Protein AF-A0A2V8T9Y0-F1 (afdb_monomer_lite)

Foldseek 3Di:
DVVVLVPDQLLVNLLVVLVVVLVVLQVVLVVCCVVCVPDPCVVSNVVSVVSVVVSVVQSVQLPPDLVSVLVVLLVQLLVLLVVLVVVDPDDPLQVVLSVVLNVVSVVLSVQLVDVVRPPVCNLCVLVPVSLVVSLVSSVVSVDPPCSVVVSVSNSVSSCVSRSVSVVLSSLQNAQDDPPGSDGSSSVSSVVVVVVVVVVVVVD

pLDDT: mean 85.83, std 11.31, range [40.03, 98.12]

Sequence (203 aa):
MQTSIKNLSPMLQMGLLVLGVLVIASVAVVGLQRARPKKAFSELSARVRAWWIMAAVFFGAIVVSNRISLVFFALMSFWAMKEYVTLLKTRPADHHALVLTFLAIPVQYLWIALNPPWYGMFIIFIPVYMMLALPVRMVLSKETKGFVESASQIQWGLMIFVFGLSHMAYLLTLPTIGDSAVNGRTLVLFLVFVVEMSDVLQY

Structure (mmCIF, N/CA/C/O backbone):
data_AF-A0A2V8T9Y0-F1
#
_entry.id   AF-A0A2V8T9Y0-F1
#
loop_
_atom_site.group_PDB
_atom_site.id
_atom_site.type_symbol
_atom_site.label_atom_id
_atom_site.label_alt_id
_atom_site.label_comp_id
_atom_site.label_asym_id
_atom_site.label_entity_id
_atom_site.label_seq_id
_atom_site.pdbx_PDB_ins_code
_atom_site.Cartn_x
_atom_site.Cartn_y
_atom_site.Cartn_z
_atom_site.occupancy
_atom_site.B_iso_or_equiv
_atom_site.auth_seq_id
_atom_site.auth_comp_id
_atom_site.auth_asym_id
_atom_site.auth_atom_id
_atom_site.pdbx_PDB_model_num
ATOM 1 N N . MET A 1 1 ? 18.509 5.073 -34.278 1.00 47.38 1 MET A N 1
ATOM 2 C CA . MET A 1 1 ? 18.277 4.522 -32.919 1.00 47.38 1 MET A CA 1
ATOM 3 C C . MET A 1 1 ? 17.277 5.355 -32.103 1.00 47.38 1 MET A C 1
ATOM 5 O O . MET A 1 1 ? 16.379 4.765 -31.522 1.00 47.38 1 MET A O 1
ATOM 9 N N . GLN A 1 2 ? 17.335 6.698 -32.121 1.00 40.03 2 GLN A N 1
ATOM 10 C CA . GLN A 1 2 ? 16.347 7.577 -31.450 1.00 40.03 2 GLN A CA 1
ATOM 11 C C . GLN A 1 2 ? 14.910 7.508 -32.015 1.00 40.03 2 GLN A C 1
ATOM 13 O O . GLN A 1 2 ? 13.953 7.764 -31.291 1.00 40.03 2 GLN A O 1
ATOM 18 N N . THR A 1 3 ? 14.741 7.128 -33.283 1.00 44.84 3 THR A N 1
ATOM 19 C CA . THR A 1 3 ? 13.429 6.998 -33.943 1.00 44.84 3 THR A CA 1
ATOM 20 C C . THR A 1 3 ? 12.628 5.774 -33.495 1.00 44.84 3 THR A C 1
ATOM 22 O O . THR A 1 3 ? 11.407 5.812 -33.540 1.00 44.84 3 THR A O 1
ATOM 25 N N . SER A 1 4 ? 13.285 4.714 -33.008 1.00 52.88 4 SER A N 1
ATOM 26 C CA . SER A 1 4 ? 12.597 3.483 -32.586 1.00 52.88 4 SER A CA 1
ATOM 27 C C . SER A 1 4 ? 12.015 3.596 -31.170 1.00 52.88 4 SER A C 1
ATOM 29 O O . SER A 1 4 ? 10.926 3.102 -30.900 1.00 52.88 4 SER A O 1
ATOM 31 N N . ILE A 1 5 ? 12.694 4.323 -30.270 1.00 53.16 5 ILE A N 1
ATOM 32 C CA . ILE A 1 5 ? 12.239 4.510 -28.881 1.00 53.16 5 ILE A CA 1
ATOM 33 C C . ILE A 1 5 ? 11.00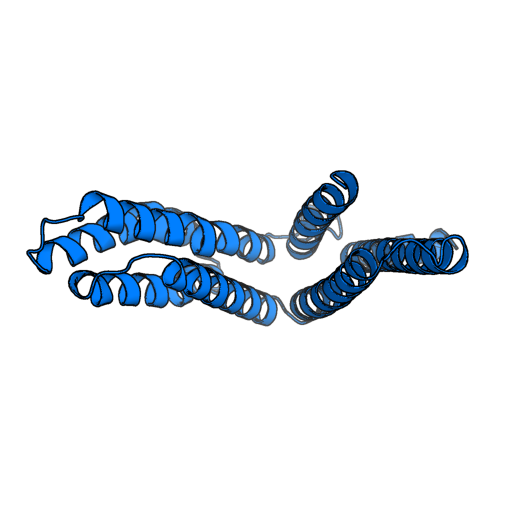7 5.426 -28.817 1.00 53.16 5 ILE A C 1
ATOM 35 O O . ILE A 1 5 ? 10.101 5.167 -28.028 1.00 53.16 5 ILE A O 1
ATOM 39 N N . LYS A 1 6 ? 10.920 6.449 -29.683 1.00 55.44 6 LYS A N 1
ATOM 40 C CA . LYS A 1 6 ? 9.765 7.368 -29.746 1.00 55.44 6 LYS A CA 1
ATOM 41 C C . LYS A 1 6 ? 8.444 6.692 -30.137 1.00 55.44 6 LYS A C 1
ATOM 43 O O . LYS A 1 6 ? 7.398 7.225 -29.792 1.00 55.44 6 LYS A O 1
ATOM 48 N N . ASN A 1 7 ? 8.492 5.530 -30.791 1.00 57.94 7 ASN A N 1
ATOM 49 C CA . ASN A 1 7 ? 7.301 4.778 -31.203 1.00 57.94 7 ASN A CA 1
ATOM 50 C C . ASN A 1 7 ? 6.826 3.760 -30.150 1.00 57.94 7 ASN A C 1
ATOM 52 O O . ASN A 1 7 ? 5.788 3.127 -30.331 1.00 57.94 7 ASN A O 1
ATOM 56 N N . LEU A 1 8 ? 7.577 3.570 -29.061 1.00 62.09 8 LEU A N 1
ATOM 57 C CA . LEU A 1 8 ? 7.168 2.703 -27.958 1.00 62.09 8 LEU A CA 1
ATOM 58 C C . LEU A 1 8 ? 6.144 3.417 -27.074 1.00 62.09 8 LEU A C 1
ATOM 60 O O . LEU A 1 8 ? 6.237 4.625 -26.858 1.00 62.09 8 LEU A O 1
ATOM 64 N N . SER A 1 9 ? 5.200 2.658 -26.510 1.00 73.81 9 SER A N 1
ATOM 65 C CA . SER A 1 9 ? 4.279 3.205 -25.509 1.00 73.81 9 SER A CA 1
ATOM 66 C C . SER A 1 9 ? 5.066 3.859 -24.354 1.00 73.81 9 SER A C 1
ATOM 68 O O . SER A 1 9 ? 6.102 3.318 -23.948 1.00 73.81 9 SER A O 1
ATOM 70 N N . PRO A 1 10 ? 4.603 4.990 -23.783 1.00 76.44 10 PRO A N 1
ATOM 71 C CA . PRO A 1 10 ? 5.305 5.680 -22.690 1.00 76.44 10 PRO A CA 1
ATOM 72 C C . PRO A 1 10 ? 5.618 4.772 -21.493 1.00 76.44 10 PRO A C 1
ATOM 74 O O . PRO A 1 10 ? 6.644 4.906 -20.833 1.00 76.44 10 PRO A O 1
ATOM 77 N N . MET A 1 11 ? 4.761 3.779 -21.266 1.00 73.81 11 MET A N 1
ATOM 78 C CA . MET A 1 11 ? 4.949 2.725 -20.278 1.00 73.81 11 MET A CA 1
ATOM 79 C C . MET A 1 11 ? 6.205 1.872 -20.531 1.00 73.81 11 MET A C 1
ATOM 81 O O . MET A 1 11 ? 6.982 1.619 -19.612 1.00 73.81 11 MET A O 1
ATOM 85 N N . LEU A 1 12 ? 6.431 1.454 -21.780 1.00 77.88 12 LEU A N 1
ATOM 86 C CA . LEU A 1 12 ? 7.626 0.709 -22.188 1.00 77.88 12 LEU A CA 1
ATOM 87 C C . LEU A 1 12 ? 8.887 1.572 -22.105 1.00 77.88 12 LEU A C 1
ATOM 89 O O . LEU A 1 12 ? 9.932 1.078 -21.692 1.00 77.88 12 LEU A O 1
ATOM 93 N N . GLN A 1 13 ? 8.788 2.859 -22.446 1.00 80.31 13 GLN A N 1
ATOM 94 C CA . GLN A 1 13 ? 9.905 3.798 -22.303 1.00 80.31 13 GLN A CA 1
ATOM 95 C C . GLN A 1 13 ? 10.343 3.924 -20.838 1.00 80.31 13 GLN A C 1
ATOM 97 O O . GLN A 1 13 ? 11.536 3.831 -20.552 1.00 80.31 13 GLN A O 1
ATOM 102 N N . MET A 1 14 ? 9.392 4.054 -19.905 1.00 76.44 14 MET A N 1
ATOM 103 C CA . MET A 1 14 ? 9.689 4.057 -18.468 1.00 76.44 14 MET A CA 1
ATOM 104 C C . MET A 1 14 ? 10.278 2.730 -17.990 1.00 76.44 14 MET A C 1
ATOM 106 O O . MET A 1 14 ? 11.251 2.739 -17.242 1.00 76.44 14 MET A O 1
ATOM 110 N N . GLY A 1 15 ? 9.753 1.596 -18.463 1.00 78.81 15 GLY A N 1
ATOM 111 C CA . GLY A 1 15 ? 10.326 0.282 -18.164 1.00 78.81 15 GLY A CA 1
ATOM 112 C C . GLY A 1 15 ? 11.783 0.156 -18.590 1.00 78.81 15 GLY A C 1
ATOM 113 O O . GLY A 1 15 ? 12.631 -0.246 -17.797 1.00 78.81 15 GLY A O 1
ATOM 114 N N . LEU A 1 16 ? 12.099 0.569 -19.817 1.00 82.00 16 LEU A N 1
ATOM 115 C CA . LEU A 1 16 ? 13.470 0.564 -20.327 1.00 82.00 16 LEU A CA 1
ATOM 116 C C . LEU A 1 16 ? 14.385 1.519 -19.556 1.00 82.00 16 LEU A C 1
ATOM 118 O O . LEU A 1 16 ? 15.549 1.189 -19.339 1.00 82.00 16 LEU A O 1
ATOM 122 N N . LEU A 1 17 ? 13.871 2.672 -19.120 1.00 81.69 17 LEU A N 1
ATOM 123 C CA . LEU A 1 17 ? 14.629 3.622 -18.308 1.00 81.69 17 LEU A CA 1
ATOM 124 C C . LEU A 1 17 ? 14.994 3.004 -16.953 1.00 81.69 17 LEU A C 1
ATOM 126 O O . LEU A 1 17 ? 16.173 2.990 -16.601 1.00 81.69 17 LEU A O 1
ATOM 130 N N . VAL A 1 18 ? 14.022 2.424 -16.238 1.00 79.00 18 VAL A N 1
ATOM 131 C CA . VAL A 1 18 ? 14.274 1.749 -14.952 1.00 79.00 18 VAL A CA 1
ATOM 132 C C . VAL A 1 18 ? 15.281 0.612 -15.121 1.00 79.00 18 VAL A C 1
ATOM 134 O O . VAL A 1 18 ? 16.248 0.532 -14.366 1.00 79.00 18 VAL A O 1
ATOM 137 N N . LEU A 1 19 ? 15.113 -0.227 -16.147 1.00 80.31 19 LEU A N 1
ATOM 138 C CA . LEU A 1 19 ? 16.064 -1.300 -16.450 1.00 80.31 19 LEU A CA 1
ATOM 139 C C . LEU A 1 19 ? 17.468 -0.755 -16.743 1.00 80.31 19 LEU A C 1
ATOM 141 O O . LEU A 1 19 ? 18.449 -1.300 -16.244 1.00 80.31 19 LEU A O 1
ATOM 145 N N . GLY A 1 20 ? 17.575 0.332 -17.509 1.00 80.38 20 GLY A N 1
ATOM 146 C CA . GLY A 1 20 ? 18.846 0.991 -17.803 1.00 80.38 20 GLY A CA 1
ATOM 147 C C . GLY A 1 20 ? 19.556 1.477 -16.539 1.00 80.38 20 GLY A C 1
ATOM 148 O O . GLY A 1 20 ? 20.738 1.190 -16.354 1.00 80.38 20 GLY A O 1
ATOM 149 N N . VAL A 1 21 ? 18.829 2.141 -15.636 1.00 78.81 21 VAL A N 1
ATOM 150 C CA . VAL A 1 21 ? 19.364 2.600 -14.343 1.00 78.81 21 VAL A CA 1
ATOM 151 C C . VAL A 1 21 ? 19.833 1.417 -13.491 1.00 78.81 21 VAL A C 1
ATOM 153 O O . VAL A 1 21 ? 20.946 1.450 -12.967 1.00 78.81 21 VAL A O 1
ATOM 156 N N . LEU A 1 22 ? 19.047 0.337 -13.410 1.00 77.00 22 LEU A N 1
ATOM 157 C CA . LEU A 1 22 ? 19.414 -0.863 -12.649 1.00 77.00 22 LEU A CA 1
ATOM 158 C C . LEU A 1 22 ? 20.654 -1.567 -13.211 1.00 77.00 22 LEU A C 1
ATOM 160 O O . LEU A 1 22 ? 21.499 -2.040 -12.445 1.00 77.00 22 LEU A O 1
ATOM 164 N N . VAL A 1 23 ? 20.801 -1.623 -14.537 1.00 82.00 23 VAL A N 1
ATOM 165 C CA . VAL A 1 23 ? 22.000 -2.172 -15.186 1.00 82.00 23 VAL A CA 1
ATOM 166 C C . VAL A 1 23 ? 23.221 -1.317 -14.859 1.00 82.00 23 VAL A C 1
ATOM 168 O O . VAL A 1 23 ? 24.245 -1.865 -14.451 1.00 82.00 23 VAL A O 1
ATOM 171 N N . ILE A 1 24 ? 23.115 0.011 -14.967 1.00 80.94 24 ILE A N 1
ATOM 172 C CA . ILE A 1 24 ? 24.211 0.933 -14.633 1.00 80.94 24 ILE A CA 1
ATOM 173 C C . ILE A 1 24 ? 24.614 0.776 -13.162 1.00 80.94 24 ILE A C 1
ATOM 175 O O . ILE A 1 24 ? 25.801 0.619 -12.874 1.00 80.94 24 ILE A O 1
ATOM 179 N N . ALA A 1 25 ? 23.644 0.736 -12.245 1.00 75.31 25 ALA A N 1
ATOM 180 C CA . ALA A 1 25 ? 23.893 0.512 -10.824 1.00 75.31 25 ALA A CA 1
ATOM 181 C C . ALA A 1 25 ? 24.600 -0.832 -10.581 1.00 75.31 25 ALA A C 1
ATOM 183 O O . ALA A 1 25 ? 25.605 -0.890 -9.876 1.00 75.31 25 ALA A O 1
ATOM 184 N N . SER A 1 26 ? 24.143 -1.906 -11.229 1.00 77.44 26 SER A N 1
ATOM 185 C CA . SER A 1 26 ? 24.753 -3.238 -11.106 1.00 77.44 26 SER A CA 1
ATOM 186 C C . SER A 1 26 ? 26.204 -3.255 -11.597 1.00 77.44 26 SER A C 1
ATOM 188 O O . SER A 1 26 ? 27.082 -3.798 -10.925 1.00 77.44 26 SER A O 1
ATOM 190 N N . VAL A 1 27 ? 26.481 -2.623 -12.743 1.00 80.62 27 VAL A N 1
ATOM 191 C CA . VAL A 1 27 ? 27.839 -2.503 -13.297 1.00 80.62 27 VAL A CA 1
ATOM 192 C C . VAL A 1 27 ? 28.733 -1.674 -12.376 1.00 80.62 27 VAL A C 1
ATOM 194 O O . VAL A 1 27 ? 29.870 -2.073 -12.121 1.00 80.62 27 VAL A O 1
ATOM 197 N N . ALA A 1 28 ? 28.222 -0.568 -11.832 1.00 78.31 28 ALA A N 1
ATOM 198 C CA . ALA A 1 28 ? 28.952 0.262 -10.881 1.00 78.31 28 ALA A CA 1
ATOM 199 C C . ALA A 1 28 ? 29.333 -0.533 -9.622 1.00 78.31 28 ALA A C 1
ATOM 201 O O . ALA A 1 28 ? 30.499 -0.525 -9.226 1.00 78.31 28 ALA A O 1
ATOM 202 N N . VAL A 1 29 ? 28.395 -1.293 -9.043 1.00 77.06 29 VAL A N 1
ATOM 203 C CA . VAL A 1 29 ? 28.649 -2.137 -7.863 1.00 77.06 29 VAL A CA 1
ATOM 204 C C . VAL A 1 29 ? 29.706 -3.204 -8.146 1.00 77.06 29 VAL A C 1
ATOM 206 O O . VAL A 1 29 ? 30.642 -3.360 -7.360 1.00 77.06 29 VAL A O 1
ATOM 209 N N . VAL A 1 30 ? 29.616 -3.903 -9.282 1.00 78.31 30 VAL A N 1
ATOM 210 C CA . VAL A 1 30 ? 30.618 -4.910 -9.676 1.00 78.31 30 VAL A CA 1
ATOM 211 C C . VAL A 1 30 ? 31.989 -4.265 -9.915 1.00 78.31 30 VAL A C 1
ATOM 213 O O . VAL A 1 30 ? 33.012 -4.820 -9.506 1.00 78.31 30 VAL A O 1
ATOM 216 N N . GLY A 1 31 ? 32.031 -3.080 -10.530 1.00 78.94 31 GLY A N 1
ATOM 217 C CA . GLY A 1 31 ? 33.260 -2.307 -10.729 1.00 78.94 31 GLY A CA 1
ATOM 218 C C . GLY A 1 31 ? 33.918 -1.895 -9.409 1.00 78.94 31 GLY A C 1
ATOM 219 O O . GLY A 1 31 ? 35.116 -2.109 -9.222 1.00 78.94 31 GLY A O 1
ATOM 220 N N . LEU A 1 32 ? 33.130 -1.388 -8.456 1.00 76.38 32 LEU A N 1
ATOM 221 C CA . LEU A 1 32 ? 33.582 -1.025 -7.108 1.00 76.38 32 LEU A CA 1
ATOM 222 C C . LEU A 1 32 ? 34.100 -2.234 -6.316 1.00 76.38 32 LEU A C 1
ATOM 224 O O . LEU A 1 32 ? 35.155 -2.140 -5.684 1.00 76.38 32 LEU A O 1
ATOM 228 N N . GLN A 1 33 ? 33.415 -3.378 -6.398 1.00 73.75 33 GLN A N 1
ATOM 229 C CA . GLN A 1 33 ? 33.845 -4.626 -5.757 1.00 73.75 33 GLN A CA 1
ATOM 230 C C . GLN A 1 33 ? 35.185 -5.130 -6.301 1.00 73.75 33 GLN A C 1
ATOM 232 O O . GLN A 1 33 ? 36.049 -5.530 -5.521 1.00 73.75 33 GLN A O 1
ATOM 237 N N . ARG A 1 34 ? 35.387 -5.068 -7.624 1.00 74.88 34 ARG A N 1
ATOM 238 C CA . ARG A 1 34 ? 36.656 -5.461 -8.259 1.00 74.88 34 ARG A CA 1
ATOM 239 C C . ARG A 1 34 ? 37.793 -4.488 -7.945 1.00 74.88 34 ARG A C 1
ATOM 241 O O . ARG A 1 34 ? 38.923 -4.927 -7.759 1.00 74.88 34 ARG A O 1
ATOM 248 N N . ALA A 1 35 ? 37.507 -3.189 -7.860 1.00 75.38 35 ALA A N 1
ATOM 249 C CA . ALA A 1 35 ? 38.515 -2.163 -7.595 1.00 75.38 35 ALA A CA 1
ATOM 250 C C . ALA A 1 35 ? 38.928 -2.067 -6.114 1.00 75.38 35 ALA A C 1
ATOM 252 O O . ALA A 1 35 ? 40.043 -1.639 -5.814 1.00 75.38 35 ALA A O 1
ATOM 253 N N . ARG A 1 36 ? 38.045 -2.423 -5.166 1.00 70.00 36 ARG A N 1
ATOM 254 C CA . ARG A 1 36 ? 38.302 -2.285 -3.719 1.00 70.00 36 ARG A CA 1
ATOM 255 C C . ARG A 1 36 ? 37.882 -3.525 -2.909 1.00 70.00 36 ARG A C 1
ATOM 257 O O . ARG A 1 36 ? 37.027 -3.415 -2.034 1.00 70.00 36 ARG A O 1
ATOM 264 N N . PRO A 1 37 ? 38.553 -4.677 -3.079 1.00 64.12 37 PRO A N 1
ATOM 265 C CA . PRO A 1 37 ? 38.176 -5.939 -2.428 1.00 64.12 37 PRO A CA 1
ATOM 266 C C . PRO A 1 37 ? 38.261 -5.927 -0.888 1.00 64.12 37 PRO A C 1
ATOM 268 O O . PRO A 1 37 ? 37.694 -6.796 -0.238 1.00 64.12 37 PRO A O 1
ATOM 271 N N . LYS A 1 38 ? 38.949 -4.943 -0.285 1.00 61.28 38 LYS A N 1
ATOM 272 C CA . LYS A 1 38 ? 39.075 -4.794 1.179 1.00 61.28 38 LYS A CA 1
ATOM 273 C C . LYS A 1 38 ? 37.877 -4.111 1.858 1.00 61.28 38 LYS A C 1
ATOM 275 O O . LYS A 1 38 ? 37.803 -4.136 3.082 1.00 61.28 38 LYS A O 1
ATOM 280 N N . LYS A 1 39 ? 36.960 -3.479 1.110 1.00 63.41 39 LYS A N 1
ATOM 281 C CA . LYS A 1 39 ? 35.704 -2.939 1.662 1.00 63.41 39 LYS A CA 1
ATOM 282 C C . LYS A 1 39 ? 34.584 -3.956 1.438 1.00 63.41 39 LYS A C 1
ATOM 284 O O . LYS A 1 39 ? 34.383 -4.414 0.318 1.00 63.41 39 LYS A O 1
ATOM 289 N N . ALA A 1 40 ? 33.849 -4.299 2.494 1.00 62.50 40 ALA A N 1
ATOM 290 C CA . ALA A 1 40 ? 32.695 -5.184 2.391 1.00 62.50 40 ALA A CA 1
ATOM 291 C C . ALA A 1 40 ? 31.528 -4.448 1.707 1.00 62.50 40 ALA A C 1
ATOM 293 O O . ALA A 1 40 ? 30.776 -3.727 2.349 1.00 62.50 40 ALA A O 1
ATOM 294 N N . PHE A 1 41 ? 31.375 -4.622 0.392 1.00 68.50 41 PHE A N 1
ATOM 295 C CA . PHE A 1 41 ? 30.230 -4.111 -0.383 1.00 68.50 41 PHE A CA 1
ATOM 296 C C . PHE A 1 41 ? 29.055 -5.106 -0.433 1.00 68.50 41 PHE A C 1
ATOM 298 O O . PHE A 1 41 ? 28.263 -5.097 -1.381 1.00 68.50 41 PHE A O 1
ATOM 305 N N . SER A 1 42 ? 28.966 -6.015 0.542 1.00 73.06 42 SER A N 1
ATOM 306 C CA . SER A 1 42 ? 27.920 -7.042 0.608 1.00 73.06 42 SER A CA 1
ATOM 307 C C . SER A 1 42 ? 26.528 -6.426 0.750 1.00 73.06 42 SER A C 1
ATOM 309 O O . SER A 1 42 ? 25.596 -6.888 0.097 1.00 73.06 42 SER A O 1
ATOM 311 N N . GLU A 1 43 ? 26.410 -5.346 1.522 1.00 77.19 43 GLU A N 1
ATOM 312 C CA . GLU A 1 43 ? 25.165 -4.595 1.705 1.00 77.19 43 GLU A CA 1
ATOM 313 C C . GLU A 1 43 ? 24.672 -3.974 0.390 1.00 77.19 43 GLU A C 1
ATOM 315 O O . GLU A 1 43 ? 23.538 -4.210 -0.024 1.00 77.19 43 GLU A O 1
ATOM 320 N N . LEU A 1 44 ? 25.552 -3.265 -0.329 1.00 75.06 44 LEU A N 1
ATOM 321 C CA . LEU A 1 44 ? 25.214 -2.611 -1.597 1.00 75.06 44 LEU A CA 1
ATOM 322 C C . LEU A 1 44 ? 24.790 -3.630 -2.671 1.00 75.06 44 LEU A C 1
ATOM 324 O O . LEU A 1 44 ? 23.837 -3.407 -3.414 1.00 75.06 44 LEU A O 1
ATOM 328 N N . SER A 1 45 ? 25.458 -4.786 -2.714 1.00 76.88 45 SER A N 1
ATOM 329 C CA . SER A 1 45 ? 25.103 -5.896 -3.609 1.00 76.88 45 SER A CA 1
ATOM 330 C C . SER A 1 45 ? 23.734 -6.500 -3.282 1.00 76.88 45 SER A C 1
ATOM 332 O O . SER A 1 45 ? 22.916 -6.725 -4.176 1.00 76.88 45 SER A O 1
ATOM 334 N N . ALA A 1 46 ? 23.463 -6.742 -1.994 1.00 80.12 46 ALA A N 1
ATOM 335 C CA . ALA A 1 46 ? 22.177 -7.261 -1.538 1.00 80.12 46 ALA A CA 1
ATOM 336 C C . ALA A 1 46 ? 21.031 -6.295 -1.878 1.00 80.12 46 ALA A C 1
ATOM 338 O O . ALA A 1 46 ? 19.971 -6.731 -2.327 1.00 80.12 46 ALA A O 1
ATOM 339 N N . ARG A 1 47 ? 21.277 -4.987 -1.750 1.00 75.75 47 ARG A N 1
ATOM 340 C CA . ARG A 1 47 ? 20.317 -3.922 -2.055 1.00 75.75 47 ARG A CA 1
ATOM 341 C C . ARG A 1 47 ? 19.968 -3.862 -3.541 1.00 75.75 47 ARG A C 1
ATOM 343 O O . ARG A 1 47 ? 18.793 -3.934 -3.889 1.00 75.75 47 ARG A O 1
ATOM 350 N N . VAL A 1 48 ? 20.973 -3.863 -4.423 1.00 79.81 48 VAL A N 1
ATOM 351 C CA . VAL A 1 48 ? 20.742 -3.913 -5.880 1.00 79.81 48 VAL A CA 1
ATOM 352 C C . VAL A 1 48 ? 19.966 -5.172 -6.274 1.00 79.81 48 VAL A C 1
ATOM 354 O O . VAL A 1 48 ? 19.069 -5.114 -7.113 1.00 79.81 48 VAL A O 1
ATOM 357 N N . ARG A 1 49 ? 20.245 -6.315 -5.637 1.00 81.12 49 ARG A N 1
ATOM 358 C CA . ARG A 1 49 ? 19.491 -7.551 -5.882 1.00 81.12 49 ARG A CA 1
ATOM 359 C C . ARG A 1 49 ? 18.027 -7.441 -5.450 1.00 81.12 49 ARG A C 1
ATOM 361 O O . ARG A 1 49 ? 17.155 -7.900 -6.183 1.00 81.12 49 ARG A O 1
ATOM 368 N N . ALA A 1 50 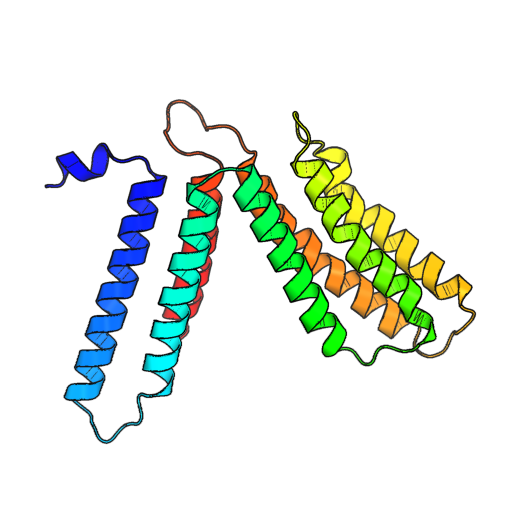? 17.757 -6.833 -4.295 1.00 80.12 50 ALA A N 1
ATOM 369 C CA . ALA A 1 50 ? 16.395 -6.577 -3.833 1.00 80.12 50 ALA A CA 1
ATOM 370 C C . ALA A 1 50 ? 15.643 -5.642 -4.794 1.00 80.12 50 ALA A C 1
ATOM 372 O O . ALA A 1 50 ? 14.501 -5.927 -5.147 1.00 80.12 50 ALA A O 1
ATOM 373 N N . TRP A 1 51 ? 16.302 -4.596 -5.299 1.00 83.12 51 TRP A N 1
ATOM 374 C CA . TRP A 1 51 ? 15.732 -3.688 -6.300 1.00 83.12 51 TRP A CA 1
ATOM 375 C C . TRP A 1 51 ? 15.370 -4.390 -7.607 1.00 83.12 51 TRP A C 1
ATOM 377 O O . TRP A 1 51 ? 14.287 -4.161 -8.138 1.00 83.12 51 TRP A O 1
ATOM 387 N N . TRP A 1 52 ? 16.212 -5.305 -8.097 1.00 81.44 52 TRP A N 1
ATOM 388 C CA . TRP A 1 52 ? 15.874 -6.124 -9.265 1.00 81.44 52 TRP A CA 1
ATOM 389 C C . TRP A 1 52 ? 14.604 -6.951 -9.052 1.00 81.44 52 TRP A C 1
ATOM 391 O O . TRP A 1 52 ? 13.765 -7.029 -9.949 1.00 81.44 52 TRP A O 1
ATOM 401 N N . ILE A 1 53 ? 14.446 -7.544 -7.865 1.00 85.12 53 ILE A N 1
ATOM 402 C CA . ILE A 1 53 ? 13.253 -8.325 -7.520 1.00 85.12 53 ILE A CA 1
ATOM 403 C C . ILE A 1 53 ? 12.023 -7.410 -7.459 1.00 85.12 53 ILE A C 1
ATOM 405 O O . ILE A 1 53 ? 11.010 -7.720 -8.085 1.00 85.12 53 ILE A O 1
ATOM 409 N N . MET A 1 54 ? 12.113 -6.270 -6.765 1.00 83.56 54 MET A N 1
ATOM 410 C CA . MET A 1 54 ? 11.002 -5.320 -6.644 1.00 83.56 54 MET A CA 1
ATOM 411 C C . MET A 1 54 ? 10.582 -4.765 -8.005 1.00 83.56 54 MET A C 1
ATOM 413 O O . MET A 1 54 ? 9.397 -4.801 -8.332 1.00 83.56 54 MET A O 1
ATOM 417 N N . ALA A 1 55 ? 11.538 -4.345 -8.838 1.00 84.12 55 ALA A N 1
ATOM 418 C CA . ALA A 1 55 ? 11.260 -3.862 -10.184 1.00 84.12 55 ALA A CA 1
ATOM 419 C C . ALA A 1 55 ? 10.593 -4.946 -11.042 1.00 84.12 55 ALA A C 1
ATOM 421 O O . ALA A 1 55 ? 9.569 -4.680 -11.666 1.00 84.12 55 ALA A O 1
ATOM 422 N N . ALA A 1 56 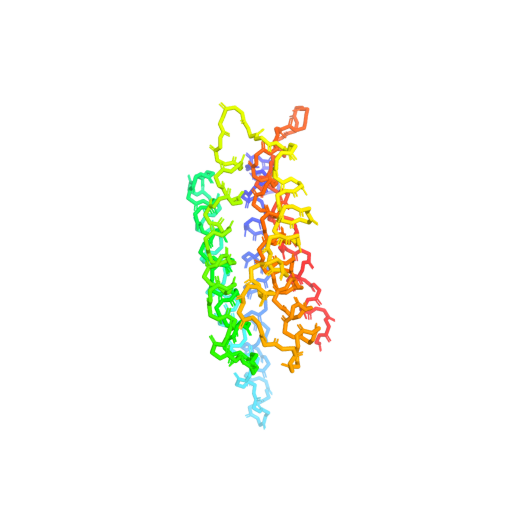? 11.112 -6.179 -11.042 1.00 83.75 56 ALA A N 1
ATOM 423 C CA . ALA A 1 56 ? 10.538 -7.267 -11.831 1.00 83.75 56 ALA A CA 1
ATOM 424 C C . ALA A 1 56 ? 9.092 -7.588 -11.419 1.00 83.75 56 ALA A C 1
ATOM 426 O O . ALA A 1 56 ? 8.212 -7.688 -12.277 1.00 83.75 56 ALA A O 1
ATOM 427 N N . VAL A 1 57 ? 8.832 -7.705 -10.112 1.00 85.94 57 VAL A N 1
ATOM 428 C CA . VAL A 1 57 ? 7.490 -7.982 -9.579 1.00 85.94 57 VAL A CA 1
ATOM 429 C C . VAL A 1 57 ? 6.537 -6.824 -9.879 1.00 85.94 57 VAL A C 1
ATOM 431 O O . VAL A 1 57 ? 5.425 -7.054 -10.356 1.00 85.94 57 VAL A O 1
ATOM 434 N N . PHE A 1 58 ? 6.974 -5.582 -9.661 1.00 86.56 58 PHE A N 1
ATOM 435 C CA . PHE A 1 58 ? 6.146 -4.394 -9.856 1.00 86.56 58 PHE A CA 1
ATOM 436 C C . PHE A 1 58 ? 5.793 -4.166 -11.330 1.00 86.56 58 PHE A C 1
ATOM 438 O O . PHE A 1 58 ? 4.619 -4.009 -11.672 1.00 86.56 58 PHE A O 1
ATOM 445 N N . PHE A 1 59 ? 6.784 -4.215 -12.228 1.00 84.75 59 PHE A N 1
ATOM 446 C CA . PHE A 1 59 ? 6.534 -4.123 -13.667 1.00 84.75 59 PHE A CA 1
ATOM 447 C C . PHE A 1 59 ? 5.650 -5.269 -14.153 1.00 84.75 59 PHE A C 1
ATOM 449 O O . PHE A 1 59 ? 4.701 -5.024 -14.898 1.00 84.75 59 PHE A O 1
ATOM 456 N N . GLY A 1 60 ? 5.911 -6.497 -13.692 1.00 84.06 60 GLY A N 1
ATOM 457 C CA . GLY A 1 60 ? 5.079 -7.656 -13.998 1.00 84.06 60 GLY A CA 1
ATOM 458 C C . GLY A 1 60 ? 3.616 -7.433 -13.615 1.00 84.06 60 GLY A C 1
ATOM 459 O O . GLY A 1 60 ? 2.731 -7.657 -14.435 1.00 84.06 60 GLY A O 1
ATOM 460 N N . ALA A 1 61 ? 3.344 -6.914 -12.418 1.00 85.06 61 ALA A N 1
ATOM 461 C CA . ALA A 1 61 ? 1.981 -6.637 -11.973 1.00 85.06 61 ALA A CA 1
ATOM 462 C C . ALA A 1 61 ? 1.289 -5.547 -12.815 1.00 85.06 61 ALA A C 1
ATOM 464 O O . ALA A 1 61 ? 0.142 -5.727 -13.222 1.00 85.06 61 ALA A O 1
ATOM 465 N N . ILE A 1 62 ? 1.990 -4.445 -13.116 1.00 85.25 62 ILE A N 1
ATOM 466 C CA . ILE A 1 62 ? 1.423 -3.261 -13.789 1.00 85.25 62 ILE A CA 1
ATOM 467 C C . ILE A 1 62 ? 1.141 -3.508 -15.283 1.00 85.25 62 ILE A C 1
ATOM 469 O O . ILE A 1 62 ? 0.174 -2.965 -15.827 1.00 85.25 62 ILE A O 1
ATOM 473 N N . VAL A 1 63 ? 1.974 -4.304 -15.966 1.00 81.69 63 VAL A N 1
ATOM 474 C CA . VAL A 1 63 ? 1.868 -4.553 -17.419 1.00 81.69 63 VAL A CA 1
ATOM 475 C C . VAL A 1 63 ? 0.648 -5.396 -17.775 1.00 81.69 63 VAL A C 1
ATOM 477 O O . VAL A 1 63 ? 0.002 -5.120 -18.787 1.00 81.69 63 VAL A O 1
ATOM 480 N N . VAL A 1 64 ? 0.303 -6.390 -16.953 1.00 82.88 64 VAL A N 1
ATOM 481 C CA . VAL A 1 64 ? -0.638 -7.444 -17.362 1.00 82.88 64 VAL A CA 1
ATOM 482 C C . VAL A 1 64 ? -2.070 -6.918 -17.500 1.00 82.88 64 VAL A C 1
ATOM 484 O O . VAL A 1 64 ? -2.663 -7.016 -18.572 1.00 82.88 64 VAL A O 1
ATOM 487 N N . SER A 1 65 ? -2.665 -6.362 -16.442 1.00 85.19 65 SER A N 1
ATOM 488 C CA . SER A 1 65 ? -4.013 -5.779 -16.519 1.00 85.19 65 SER A CA 1
ATOM 489 C C . SER A 1 65 ? -4.322 -4.892 -15.317 1.00 85.19 65 SER A C 1
ATOM 491 O O . SER A 1 65 ? -3.813 -5.136 -14.229 1.00 85.19 65 SER A O 1
ATOM 493 N N . ASN A 1 66 ? -5.245 -3.933 -15.472 1.00 85.31 66 ASN A N 1
ATOM 494 C CA . ASN A 1 66 ? -5.682 -3.078 -14.358 1.00 85.31 66 ASN A CA 1
ATOM 495 C C . ASN A 1 66 ? -6.203 -3.899 -13.170 1.00 85.31 66 ASN A C 1
ATOM 497 O O . ASN A 1 66 ? -5.912 -3.567 -12.028 1.00 85.31 66 ASN A O 1
ATOM 501 N N . ARG A 1 67 ? -6.941 -4.988 -13.422 1.00 89.19 67 ARG A N 1
ATOM 502 C CA . ARG A 1 67 ? -7.484 -5.841 -12.353 1.00 89.19 67 ARG A CA 1
ATOM 503 C C . ARG A 1 67 ? -6.379 -6.549 -11.573 1.00 89.19 67 ARG A C 1
ATOM 505 O O . ARG A 1 67 ? -6.431 -6.572 -10.351 1.00 89.19 67 ARG A O 1
ATOM 512 N N . ILE A 1 68 ? -5.375 -7.085 -12.269 1.00 90.56 68 ILE A N 1
ATOM 513 C CA . ILE A 1 68 ? -4.228 -7.743 -11.626 1.00 90.56 68 ILE A CA 1
ATOM 514 C C . ILE A 1 68 ? -3.421 -6.729 -10.818 1.00 90.56 68 ILE A C 1
ATOM 516 O O . ILE A 1 68 ? -3.089 -7.008 -9.670 1.00 90.56 68 ILE A O 1
ATOM 520 N N . SER A 1 69 ? -3.194 -5.530 -11.357 1.00 91.75 69 SER A N 1
ATOM 521 C CA . SER A 1 69 ? -2.545 -4.443 -10.623 1.00 91.75 69 SER A CA 1
ATOM 522 C C . SER A 1 69 ? -3.322 -4.054 -9.361 1.00 91.75 69 SER A C 1
ATOM 524 O O . SER A 1 69 ? -2.717 -3.885 -8.308 1.00 91.75 69 SER A O 1
ATOM 526 N N . LEU A 1 70 ? -4.656 -3.950 -9.428 1.00 93.75 70 LEU A N 1
ATOM 527 C CA . LEU A 1 70 ? -5.492 -3.659 -8.255 1.00 93.75 70 LEU A CA 1
ATOM 528 C C . LEU A 1 70 ? -5.372 -4.748 -7.184 1.00 93.75 70 LEU A C 1
ATOM 530 O O . LEU A 1 70 ? -5.205 -4.427 -6.011 1.00 93.75 70 LEU A O 1
ATOM 534 N N . VAL A 1 71 ? -5.410 -6.024 -7.580 1.00 94.88 71 VAL A N 1
ATOM 535 C CA . VAL A 1 71 ? -5.205 -7.149 -6.653 1.00 94.88 71 VAL A CA 1
ATOM 536 C C . VAL A 1 71 ? -3.807 -7.093 -6.040 1.00 94.88 71 VAL A C 1
ATOM 538 O O . VAL A 1 71 ? -3.662 -7.276 -4.835 1.00 94.88 71 VAL A O 1
ATOM 541 N N . PHE A 1 72 ? -2.784 -6.787 -6.837 1.00 94.62 72 PHE A N 1
ATOM 542 C CA . PHE A 1 72 ? -1.418 -6.622 -6.355 1.00 94.62 72 PHE A CA 1
ATOM 543 C C . PHE A 1 72 ? -1.313 -5.516 -5.295 1.00 94.62 72 PHE A C 1
ATOM 545 O O . PHE A 1 72 ? -0.783 -5.765 -4.215 1.00 94.62 72 PHE A O 1
ATOM 552 N N . PHE A 1 73 ? -1.883 -4.332 -5.542 1.00 95.75 73 PHE A N 1
ATOM 553 C CA . PHE A 1 73 ? -1.914 -3.258 -4.546 1.00 95.75 73 PHE A CA 1
ATOM 554 C C . PHE A 1 73 ? -2.715 -3.639 -3.292 1.00 95.75 73 PHE A C 1
ATOM 556 O O . PHE A 1 73 ? -2.265 -3.356 -2.184 1.00 95.75 73 PHE A O 1
ATOM 563 N N . ALA A 1 74 ? -3.841 -4.344 -3.432 1.00 97.06 74 ALA A N 1
ATOM 564 C CA . ALA A 1 74 ? -4.610 -4.836 -2.288 1.00 97.06 74 ALA A CA 1
ATOM 565 C C . ALA A 1 74 ? -3.797 -5.807 -1.420 1.00 97.06 74 ALA A C 1
ATOM 567 O O . ALA A 1 74 ? -3.805 -5.699 -0.192 1.00 97.06 74 ALA A O 1
ATOM 568 N N . LEU A 1 75 ? -3.048 -6.717 -2.050 1.00 97.25 75 LEU A N 1
ATOM 569 C CA . LEU A 1 75 ? -2.127 -7.610 -1.352 1.00 97.25 75 LEU A CA 1
ATOM 570 C C . LEU A 1 75 ? -0.998 -6.822 -0.683 1.00 97.25 75 LEU A C 1
ATOM 572 O O . LEU A 1 75 ? -0.717 -7.065 0.486 1.00 97.25 75 LEU A O 1
ATOM 576 N N . MET A 1 76 ? -0.393 -5.844 -1.362 1.00 96.19 76 MET A N 1
ATOM 577 C CA . MET A 1 76 ? 0.627 -4.990 -0.744 1.00 96.19 76 MET A CA 1
ATOM 578 C C . MET A 1 76 ? 0.088 -4.247 0.483 1.00 96.19 76 MET A C 1
ATOM 580 O O . MET A 1 76 ? 0.736 -4.269 1.525 1.00 96.19 76 MET A O 1
ATOM 584 N N . SER A 1 77 ? -1.115 -3.668 0.408 1.00 97.94 77 SER A N 1
ATOM 585 C CA . SER A 1 77 ? -1.782 -3.052 1.563 1.00 97.94 77 SER A CA 1
ATOM 586 C C . SER A 1 77 ? -2.029 -4.047 2.693 1.00 97.94 77 SER A C 1
ATOM 588 O O . SER A 1 77 ? -1.823 -3.706 3.854 1.00 97.94 77 SER A O 1
ATOM 590 N N . PHE A 1 78 ? -2.434 -5.279 2.377 1.00 98.12 78 PHE A N 1
ATOM 591 C CA . PHE A 1 78 ? -2.620 -6.332 3.376 1.00 98.12 78 PHE A CA 1
ATOM 592 C C . PHE A 1 78 ? -1.316 -6.678 4.093 1.00 98.12 78 PHE A C 1
ATOM 594 O O . PHE A 1 78 ? -1.284 -6.702 5.323 1.00 98.12 78 PHE A O 1
ATOM 601 N N . TRP A 1 79 ? -0.238 -6.911 3.343 1.00 97.62 79 TRP A N 1
ATOM 602 C CA . TRP A 1 79 ? 1.065 -7.237 3.917 1.00 97.62 79 TRP A CA 1
ATOM 603 C C . TRP A 1 79 ? 1.641 -6.068 4.715 1.00 97.62 79 TRP A C 1
ATOM 605 O O . TRP A 1 79 ? 2.073 -6.273 5.843 1.00 97.62 79 TRP A O 1
ATOM 615 N N . ALA A 1 80 ? 1.562 -4.842 4.196 1.00 97.06 80 ALA A N 1
ATOM 616 C CA . ALA A 1 80 ? 2.019 -3.652 4.906 1.00 97.06 80 ALA A CA 1
ATOM 617 C C . ALA A 1 80 ? 1.244 -3.434 6.217 1.00 97.06 80 ALA A C 1
ATOM 619 O O . ALA A 1 80 ? 1.848 -3.199 7.262 1.00 97.06 80 ALA A O 1
ATOM 620 N N . MET A 1 81 ? -0.085 -3.589 6.187 1.00 97.38 81 MET A N 1
ATOM 621 C CA . MET A 1 81 ? -0.914 -3.486 7.387 1.00 97.38 81 MET A CA 1
ATOM 622 C C . MET A 1 81 ? -0.604 -4.603 8.391 1.00 97.38 81 MET A C 1
ATOM 624 O O . MET A 1 81 ? -0.542 -4.349 9.591 1.00 97.38 81 MET A O 1
ATOM 628 N N . LYS A 1 82 ? -0.378 -5.833 7.916 1.00 96.62 82 LYS A N 1
ATOM 629 C CA . LYS A 1 82 ? -0.002 -6.970 8.764 1.00 96.62 82 LYS A CA 1
ATOM 630 C C . LYS A 1 82 ? 1.322 -6.716 9.482 1.00 96.62 82 LYS A C 1
ATOM 632 O O . LYS A 1 82 ? 1.353 -6.832 10.702 1.00 96.62 82 LYS A O 1
ATOM 637 N N . GLU A 1 83 ? 2.369 -6.356 8.741 1.00 96.69 83 GLU A N 1
ATOM 638 C CA . GLU A 1 83 ? 3.696 -6.068 9.300 1.00 96.69 83 GLU A CA 1
ATOM 639 C C . GLU A 1 83 ? 3.635 -4.909 10.305 1.00 96.69 83 GLU A C 1
ATOM 641 O O . GLU A 1 83 ? 4.196 -4.988 11.398 1.00 96.69 83 GLU A O 1
ATOM 646 N N . TYR A 1 84 ? 2.872 -3.858 9.993 1.00 96.12 84 TYR A N 1
ATOM 647 C CA . TYR A 1 84 ? 2.650 -2.756 10.923 1.00 96.12 84 TYR A CA 1
ATOM 648 C C . TYR A 1 84 ? 1.981 -3.214 12.225 1.00 96.12 84 TYR A C 1
ATOM 650 O O . TYR A 1 84 ? 2.474 -2.915 13.311 1.00 96.12 84 TYR A O 1
ATOM 658 N N . VAL A 1 85 ? 0.886 -3.975 12.137 1.00 94.00 85 VAL A N 1
ATOM 659 C CA . VAL A 1 85 ? 0.157 -4.467 13.315 1.00 94.00 85 VAL A CA 1
ATOM 660 C C . VAL A 1 85 ? 1.030 -5.387 14.170 1.00 94.00 85 VAL A C 1
ATOM 662 O O . VAL A 1 85 ? 0.944 -5.316 15.392 1.00 94.00 85 VAL A O 1
ATOM 665 N N . THR A 1 86 ? 1.910 -6.196 13.571 1.00 92.81 86 THR A N 1
ATOM 666 C CA . THR A 1 86 ? 2.850 -7.040 14.330 1.00 92.81 86 THR A CA 1
ATOM 667 C C . THR A 1 86 ? 3.901 -6.257 15.116 1.00 92.81 86 THR A C 1
ATOM 669 O O . THR A 1 86 ? 4.440 -6.787 16.084 1.00 92.81 86 THR A O 1
ATOM 672 N N . LEU A 1 87 ? 4.182 -5.005 14.743 1.00 92.88 87 LEU A N 1
ATOM 673 C CA . LEU A 1 87 ? 5.071 -4.121 15.505 1.00 92.88 87 LEU A CA 1
ATOM 674 C C . LEU A 1 87 ? 4.354 -3.431 16.673 1.00 92.88 87 LEU A C 1
ATOM 676 O O . LEU A 1 87 ? 5.004 -2.970 17.614 1.00 92.88 87 LEU A O 1
ATOM 680 N N . LEU A 1 88 ? 3.024 -3.337 16.624 1.00 90.00 88 LEU A N 1
ATOM 681 C CA . LEU A 1 88 ? 2.240 -2.707 17.675 1.00 90.00 88 LEU A CA 1
ATOM 682 C C . LEU A 1 88 ? 2.121 -3.621 18.896 1.00 90.00 88 LEU A C 1
ATOM 684 O O . LEU A 1 88 ? 1.942 -4.834 18.794 1.00 90.00 88 LEU A O 1
ATOM 688 N N . LYS A 1 89 ? 2.119 -3.016 20.087 1.00 83.50 89 LYS A N 1
ATOM 689 C CA . LYS A 1 89 ? 1.728 -3.702 21.325 1.00 83.50 89 LYS A CA 1
ATOM 690 C C . LYS A 1 89 ? 0.202 -3.824 21.368 1.00 83.50 89 LYS A C 1
ATOM 692 O O . LYS A 1 89 ? -0.472 -3.077 22.071 1.00 83.50 89 LYS A O 1
ATOM 697 N N . THR A 1 90 ? -0.354 -4.737 20.574 1.00 79.81 90 THR A N 1
ATOM 698 C CA . THR A 1 90 ? -1.806 -4.929 20.476 1.00 79.81 90 THR A CA 1
ATOM 699 C C . THR A 1 90 ? -2.360 -5.640 21.705 1.00 79.81 90 THR A C 1
ATOM 701 O O . THR A 1 90 ? -1.893 -6.718 22.076 1.00 79.81 90 THR A O 1
ATOM 704 N N . ARG A 1 91 ? -3.397 -5.064 22.315 1.00 83.06 91 ARG A N 1
ATOM 705 C CA . ARG A 1 91 ? -4.139 -5.684 23.419 1.00 83.06 91 ARG A CA 1
ATOM 706 C C . ARG A 1 91 ? -5.260 -6.595 22.889 1.00 83.06 91 ARG A C 1
ATOM 708 O O . ARG A 1 91 ? -5.873 -6.264 21.871 1.00 83.06 91 ARG A O 1
ATOM 715 N N . PRO A 1 92 ? -5.619 -7.678 23.606 1.00 85.38 92 PRO A N 1
ATOM 716 C CA . PRO A 1 92 ? -6.702 -8.578 23.193 1.00 85.38 92 PRO A CA 1
ATOM 717 C C . PRO A 1 92 ? -8.047 -7.879 22.958 1.00 85.38 92 PRO A C 1
ATOM 719 O O . PRO A 1 92 ? -8.796 -8.252 22.057 1.00 85.38 92 PRO A O 1
ATOM 722 N N . ALA A 1 93 ? -8.329 -6.821 23.727 1.00 86.88 93 ALA A N 1
ATOM 723 C CA . ALA A 1 93 ? -9.554 -6.027 23.621 1.00 86.88 93 ALA A CA 1
ATOM 724 C C . ALA A 1 93 ? -9.750 -5.348 22.248 1.00 86.88 93 ALA A C 1
ATOM 726 O O . ALA A 1 93 ? -10.882 -5.004 21.899 1.00 86.88 93 ALA A O 1
ATOM 727 N N . ASP A 1 94 ? -8.681 -5.196 21.456 1.00 89.88 94 ASP A N 1
ATOM 728 C CA . ASP A 1 94 ? -8.705 -4.503 20.162 1.00 89.88 94 ASP A CA 1
ATOM 729 C C . ASP A 1 94 ? -8.752 -5.445 18.961 1.00 89.88 94 ASP A C 1
ATOM 731 O O . ASP A 1 94 ? -8.879 -4.986 17.826 1.00 89.88 94 ASP A O 1
ATOM 735 N N . HIS A 1 95 ? -8.691 -6.764 19.171 1.00 90.88 95 HIS A N 1
ATOM 736 C CA . HIS A 1 95 ? -8.639 -7.733 18.072 1.00 90.88 95 HIS A CA 1
ATOM 737 C C . HIS A 1 95 ? -9.810 -7.573 17.095 1.00 90.88 95 HIS A C 1
ATOM 739 O O . HIS A 1 95 ? -9.630 -7.672 15.884 1.00 90.88 95 HIS A O 1
ATOM 745 N N . HIS A 1 96 ? -11.006 -7.247 17.589 1.00 91.94 96 HIS A N 1
ATOM 746 C CA . HIS A 1 96 ? -12.150 -6.999 16.715 1.00 91.94 96 HIS A CA 1
ATOM 747 C C . HIS A 1 96 ? -12.024 -5.716 15.884 1.00 91.94 96 HIS A C 1
ATOM 749 O O . HIS A 1 96 ? -12.538 -5.674 14.768 1.00 91.94 96 HIS A O 1
ATOM 755 N N . ALA A 1 97 ? -11.365 -4.679 16.405 1.00 93.50 97 ALA A N 1
ATOM 756 C CA . ALA A 1 97 ? -11.079 -3.469 15.640 1.00 93.50 97 ALA A CA 1
ATOM 757 C C . ALA A 1 97 ? -10.017 -3.746 14.564 1.00 93.50 97 ALA A C 1
ATOM 759 O O . ALA A 1 97 ? -10.167 -3.297 13.432 1.00 93.50 97 ALA A O 1
AT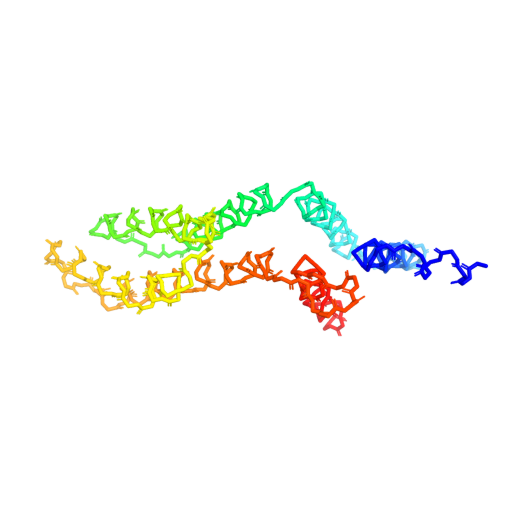OM 760 N N . LEU A 1 98 ? -9.008 -4.568 14.872 1.00 94.75 98 LEU A N 1
ATOM 761 C CA . LEU A 1 98 ? -8.018 -5.028 13.892 1.00 94.75 98 LEU A CA 1
ATOM 762 C C . LEU A 1 98 ? -8.655 -5.865 12.777 1.00 94.75 98 LEU A C 1
ATOM 764 O O . LEU A 1 98 ? -8.358 -5.661 11.609 1.00 94.75 98 LEU A O 1
ATOM 768 N N . VAL A 1 99 ? -9.589 -6.765 13.092 1.00 95.75 99 VAL A N 1
ATOM 769 C CA . VAL A 1 99 ? -10.327 -7.495 12.044 1.00 95.75 99 VAL A CA 1
ATOM 770 C C . VAL A 1 99 ? -11.037 -6.520 11.101 1.00 95.75 99 VAL A C 1
ATOM 772 O O . VAL A 1 99 ? -11.001 -6.706 9.886 1.00 95.75 99 VAL A O 1
ATOM 775 N N . LEU A 1 100 ? -11.627 -5.447 11.638 1.00 96.56 100 LEU A N 1
ATOM 776 C CA . LEU A 1 100 ? -12.289 -4.431 10.826 1.00 96.56 100 LEU A CA 1
ATOM 777 C C . LEU A 1 100 ? -11.309 -3.720 9.877 1.00 96.56 100 LEU A C 1
ATOM 779 O O . LEU A 1 100 ? -11.675 -3.459 8.734 1.00 96.56 100 LEU A O 1
ATOM 783 N N . THR A 1 101 ? -10.064 -3.455 10.291 1.00 96.69 101 THR A N 1
ATOM 784 C CA . THR A 1 101 ? -9.066 -2.849 9.392 1.00 96.69 101 THR A CA 1
ATOM 785 C C . THR A 1 101 ? -8.681 -3.772 8.242 1.00 96.69 101 THR A C 1
ATOM 787 O O . THR A 1 101 ? -8.598 -3.311 7.107 1.00 96.69 101 THR A O 1
ATOM 790 N N . PHE A 1 102 ? -8.520 -5.075 8.488 1.00 97.25 102 PHE A N 1
ATOM 791 C CA . PHE A 1 102 ? -8.243 -6.036 7.417 1.00 97.25 102 PHE A CA 1
ATOM 792 C C . PHE A 1 102 ? -9.434 -6.221 6.474 1.00 97.25 102 PHE A C 1
ATOM 794 O O . PHE A 1 102 ? -9.228 -6.360 5.271 1.00 97.25 102 PHE A O 1
ATOM 801 N N . LEU A 1 103 ? -10.670 -6.157 6.982 1.00 97.69 103 LEU A N 1
ATOM 802 C CA . LEU A 1 103 ? -11.882 -6.154 6.153 1.00 97.69 103 LEU A CA 1
ATOM 803 C C . LEU A 1 103 ? -12.044 -4.857 5.348 1.00 97.69 103 LEU A C 1
ATOM 805 O O . LEU A 1 103 ? -12.619 -4.879 4.261 1.00 97.69 103 LEU A O 1
ATOM 809 N N . ALA A 1 104 ? -11.507 -3.736 5.832 1.00 97.62 104 ALA A N 1
ATOM 810 C CA . ALA A 1 104 ? -11.527 -2.475 5.102 1.00 97.62 104 ALA A CA 1
ATOM 811 C C . ALA A 1 104 ? -10.667 -2.511 3.833 1.00 97.62 104 ALA A C 1
ATOM 813 O O . ALA A 1 104 ? -10.972 -1.793 2.888 1.00 97.62 104 ALA A O 1
ATOM 814 N N . ILE A 1 105 ? -9.633 -3.358 3.775 1.00 97.69 105 ILE A N 1
ATOM 815 C CA . ILE A 1 105 ? -8.760 -3.491 2.600 1.00 97.69 105 ILE A CA 1
ATOM 816 C C . ILE A 1 105 ? -9.556 -3.928 1.363 1.00 97.69 105 ILE A C 1
ATOM 818 O O . ILE A 1 105 ? -9.639 -3.140 0.423 1.00 97.69 105 ILE A O 1
ATOM 822 N N . PRO A 1 106 ? -10.195 -5.115 1.316 1.00 97.12 106 PRO A N 1
ATOM 823 C CA . PRO A 1 106 ? -10.946 -5.517 0.132 1.00 97.12 106 PRO A CA 1
ATOM 824 C C . PRO A 1 106 ? -12.057 -4.516 -0.198 1.00 97.12 106 PRO A C 1
ATOM 826 O O . PRO A 1 106 ? -12.234 -4.193 -1.366 1.00 97.12 106 PRO A O 1
ATOM 829 N N . VAL A 1 107 ? -12.743 -3.953 0.802 1.00 97.44 107 VAL A N 1
ATOM 830 C CA . VAL A 1 107 ? -13.793 -2.945 0.579 1.00 97.44 107 VAL A CA 1
ATOM 831 C C . VAL A 1 107 ? -13.236 -1.678 -0.082 1.00 97.44 107 VAL A C 1
ATOM 833 O O . VAL A 1 107 ? -13.812 -1.204 -1.058 1.00 97.44 107 VAL A O 1
ATOM 836 N N . GLN A 1 108 ? -12.084 -1.173 0.369 1.00 97.62 108 GLN A N 1
ATOM 837 C CA . GLN A 1 108 ? -11.439 0.008 -0.212 1.00 97.62 108 GLN A CA 1
ATOM 838 C C . GLN A 1 108 ? -11.078 -0.211 -1.685 1.00 97.62 108 GLN A C 1
ATOM 840 O O . GLN A 1 108 ? -11.319 0.659 -2.520 1.00 97.62 108 GLN A O 1
ATOM 845 N N . TYR A 1 109 ? -10.533 -1.382 -2.021 1.00 96.88 109 TYR A N 1
ATOM 846 C CA . TYR A 1 109 ? -10.164 -1.718 -3.398 1.00 96.88 109 TYR A CA 1
ATOM 847 C C . TYR A 1 109 ? -11.373 -2.078 -4.273 1.00 96.88 109 TYR A C 1
ATOM 849 O O . TYR A 1 109 ? -11.329 -1.859 -5.485 1.00 96.88 109 TYR A O 1
ATOM 857 N N . LEU A 1 110 ? -12.473 -2.562 -3.685 1.00 96.06 110 LEU A N 1
ATOM 858 C CA . LEU A 1 110 ? -13.730 -2.785 -4.400 1.00 96.06 110 LEU A CA 1
ATOM 859 C C . LEU A 1 110 ? -14.292 -1.476 -4.958 1.00 96.06 110 LEU A C 1
ATOM 861 O O . LEU A 1 110 ? -14.693 -1.464 -6.118 1.00 96.06 110 LEU A O 1
ATOM 865 N N . TRP A 1 111 ? -14.241 -0.366 -4.209 1.00 95.81 111 TRP A N 1
ATOM 866 C CA . TRP A 1 111 ? -14.695 0.944 -4.705 1.00 95.81 111 TRP A CA 1
ATOM 867 C C . TRP A 1 111 ? -13.958 1.406 -5.967 1.00 95.81 111 TRP A C 1
ATOM 869 O O . TRP A 1 111 ? -14.551 2.072 -6.816 1.00 95.81 111 TRP A O 1
ATOM 879 N N . ILE A 1 112 ? -12.691 1.009 -6.108 1.00 95.00 112 ILE A N 1
ATOM 880 C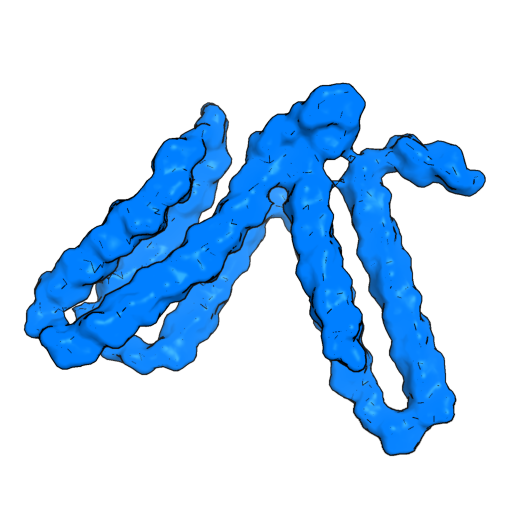 CA . ILE A 1 112 ? -11.855 1.286 -7.283 1.00 95.00 112 ILE A CA 1
ATOM 881 C C . ILE A 1 112 ? -12.173 0.319 -8.431 1.00 95.00 112 ILE A C 1
ATOM 883 O O . ILE A 1 112 ? -12.137 0.702 -9.596 1.00 95.00 112 ILE A O 1
ATOM 887 N N . ALA A 1 113 ? -12.469 -0.943 -8.112 1.00 93.31 113 ALA A N 1
ATOM 888 C CA . ALA A 1 113 ? -12.720 -1.997 -9.093 1.00 93.31 113 ALA A CA 1
ATOM 889 C C . ALA A 1 113 ? -14.103 -1.909 -9.771 1.00 93.31 113 ALA A C 1
ATOM 891 O O . ALA A 1 113 ? -14.323 -2.577 -10.788 1.00 93.31 113 ALA A O 1
ATOM 892 N N . LEU A 1 114 ? -15.030 -1.116 -9.221 1.00 91.88 114 LEU A N 1
ATOM 893 C CA . LEU A 1 114 ? -16.317 -0.819 -9.852 1.00 91.88 114 LEU A CA 1
ATOM 894 C C . LEU A 1 114 ? -16.117 -0.137 -11.217 1.00 91.88 114 LEU A C 1
ATOM 896 O O . LEU A 1 114 ? -15.167 0.612 -11.423 1.00 91.88 114 LEU A O 1
ATOM 900 N N . ASN A 1 115 ? -17.030 -0.398 -12.156 1.00 85.25 115 ASN A N 1
ATOM 901 C CA . ASN A 1 115 ? -17.043 0.240 -13.475 1.00 85.25 115 ASN A CA 1
ATOM 902 C C . ASN A 1 115 ? -18.370 1.001 -13.657 1.00 85.25 115 ASN A C 1
ATOM 904 O O . ASN A 1 115 ? -19.375 0.348 -13.946 1.00 85.25 115 ASN A O 1
ATOM 908 N N . PRO A 1 116 ? -18.403 2.343 -13.508 1.00 86.25 116 PRO A N 1
ATOM 909 C CA . PRO A 1 116 ? -17.283 3.247 -13.201 1.00 86.25 116 PRO A CA 1
ATOM 910 C C . PRO A 1 116 ? -16.823 3.195 -11.724 1.00 86.25 116 PRO A C 1
ATOM 912 O O . PRO A 1 116 ? -17.611 2.794 -10.862 1.00 86.25 116 PRO A O 1
ATOM 915 N N . PRO A 1 117 ? -15.581 3.621 -11.409 1.00 88.69 117 PRO A N 1
ATOM 916 C CA . PRO A 1 117 ? -15.088 3.686 -10.033 1.00 88.69 117 PRO A CA 1
ATOM 917 C C . PRO A 1 117 ? -15.909 4.659 -9.185 1.00 88.69 117 PRO A C 1
ATOM 919 O O . PRO A 1 117 ? -16.247 5.759 -9.633 1.00 88.69 117 PRO A O 1
ATOM 922 N N . TRP A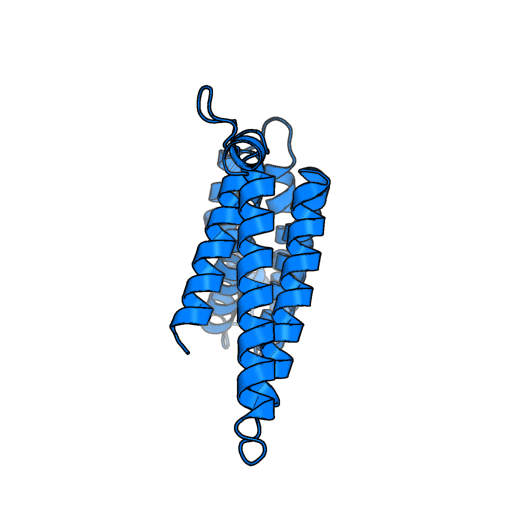 1 118 ? -16.181 4.304 -7.928 1.00 93.81 118 TRP A N 1
ATOM 923 C CA . TRP A 1 118 ? -16.942 5.170 -7.027 1.00 93.81 118 TRP A CA 1
ATOM 924 C C . TRP A 1 118 ? -16.020 6.068 -6.199 1.00 93.81 118 TRP A C 1
ATOM 926 O O . TRP A 1 118 ? -15.784 5.837 -5.012 1.00 93.81 118 TRP A O 1
ATOM 936 N N . TYR A 1 119 ? -15.526 7.135 -6.831 1.00 92.31 119 TYR A N 1
ATOM 937 C CA . TYR A 1 119 ? -14.581 8.076 -6.218 1.00 92.31 119 TYR A CA 1
ATOM 938 C C . TYR A 1 119 ? -15.051 8.638 -4.868 1.00 92.31 119 TYR A C 1
ATOM 940 O O . TYR A 1 119 ? -14.289 8.664 -3.904 1.00 92.31 119 TYR A O 1
ATOM 948 N N . GLY A 1 120 ? -16.321 9.053 -4.788 1.00 94.69 120 GLY A N 1
ATOM 949 C CA . GLY A 1 120 ? -16.890 9.636 -3.572 1.00 94.69 120 GLY A CA 1
ATOM 950 C C . GLY A 1 120 ? -16.796 8.699 -2.369 1.00 94.69 120 GLY A C 1
ATOM 951 O O . GLY A 1 120 ? -16.350 9.124 -1.311 1.00 94.69 120 GLY A O 1
ATOM 952 N N . MET A 1 121 ? -17.135 7.416 -2.539 1.00 95.38 121 MET A N 1
ATOM 953 C CA . MET A 1 121 ? -16.989 6.428 -1.465 1.00 95.38 121 MET A CA 1
ATOM 954 C C . MET A 1 121 ? -15.526 6.101 -1.185 1.00 95.38 121 MET A C 1
ATOM 956 O O . MET A 1 121 ? -15.139 6.040 -0.023 1.00 95.38 121 MET A O 1
ATOM 960 N N . PHE A 1 122 ? -14.697 5.961 -2.220 1.00 96.31 122 PHE A N 1
ATOM 961 C CA . PHE A 1 122 ? -13.265 5.694 -2.077 1.00 96.31 122 PHE A CA 1
ATOM 962 C C . PHE A 1 122 ? -12.545 6.722 -1.182 1.00 96.31 122 PHE A C 1
ATOM 964 O O . PHE A 1 122 ? -11.763 6.331 -0.309 1.00 96.31 122 PHE A O 1
ATOM 971 N N . ILE A 1 123 ? -12.820 8.021 -1.365 1.00 96.50 123 ILE A N 1
ATOM 972 C CA . ILE A 1 123 ? -12.111 9.087 -0.642 1.00 96.50 123 ILE A CA 1
ATOM 973 C C . ILE A 1 123 ? -12.608 9.268 0.802 1.00 96.50 123 ILE A C 1
ATOM 975 O O . ILE A 1 123 ? -11.828 9.668 1.662 1.00 96.50 123 ILE A O 1
ATOM 979 N N . ILE A 1 124 ? -13.874 8.943 1.098 1.00 97.31 124 ILE A N 1
ATOM 980 C CA . ILE A 1 124 ? -14.454 9.108 2.446 1.00 97.31 124 ILE A CA 1
ATOM 981 C C . ILE A 1 124 ? -14.475 7.817 3.276 1.00 97.31 124 ILE A C 1
ATOM 983 O O . ILE A 1 124 ? -14.582 7.891 4.500 1.00 97.31 124 ILE A O 1
ATOM 987 N N . PHE A 1 125 ? -14.378 6.633 2.656 1.00 97.94 125 PHE A N 1
ATOM 988 C CA . PHE A 1 125 ? -14.535 5.348 3.347 1.00 97.94 125 PHE A CA 1
ATOM 989 C C . PHE A 1 125 ? -13.579 5.200 4.531 1.00 97.94 125 PHE A C 1
ATOM 991 O O . PHE A 1 125 ? -14.020 4.961 5.655 1.00 97.94 125 PHE A O 1
ATOM 998 N N . ILE A 1 126 ? -12.279 5.391 4.310 1.00 97.25 126 ILE A N 1
ATOM 999 C CA . ILE A 1 126 ? -11.305 5.276 5.398 1.00 97.25 126 ILE A CA 1
ATOM 1000 C C . ILE A 1 126 ? -11.326 6.514 6.316 1.00 97.25 126 ILE A C 1
ATOM 1002 O O . ILE A 1 126 ? -11.531 6.339 7.521 1.00 97.25 126 ILE A O 1
ATOM 1006 N N . PRO A 1 127 ? -11.183 7.753 5.800 1.00 96.81 127 PRO A N 1
ATOM 1007 C CA . PRO A 1 127 ? -11.023 8.931 6.656 1.00 96.81 127 PRO A CA 1
ATOM 1008 C C . PRO A 1 127 ? -12.269 9.303 7.466 1.00 96.81 127 PRO A C 1
ATOM 1010 O O . PRO A 1 127 ? -12.147 9.956 8.494 1.00 96.81 127 PRO A O 1
ATOM 1013 N N . VAL A 1 128 ? -13.468 8.909 7.020 1.00 97.31 128 VAL A N 1
ATOM 1014 C CA . VAL A 1 128 ? -14.725 9.224 7.715 1.00 97.31 128 VAL A CA 1
ATOM 1015 C C . VAL A 1 128 ? -15.308 7.969 8.352 1.00 97.31 128 VAL A C 1
ATOM 1017 O O . VAL A 1 128 ? -15.397 7.882 9.576 1.00 97.31 128 VAL A O 1
ATOM 1020 N N . TYR A 1 129 ? -15.685 6.969 7.551 1.00 97.25 129 TYR A N 1
ATOM 1021 C CA . TYR A 1 129 ? -16.427 5.821 8.080 1.00 97.25 129 TYR A CA 1
ATOM 1022 C C . TYR A 1 129 ? -15.564 4.923 8.964 1.00 97.25 129 TYR A C 1
ATOM 1024 O O . TYR A 1 129 ? -15.969 4.606 10.080 1.00 97.25 129 TYR A O 1
ATOM 1032 N N . MET A 1 130 ? -14.368 4.539 8.517 1.00 97.75 130 MET A N 1
ATOM 1033 C CA . MET A 1 130 ? -13.495 3.666 9.307 1.00 97.75 130 MET A CA 1
ATOM 1034 C C . MET A 1 130 ? -12.886 4.386 10.506 1.00 97.75 130 MET A C 1
ATOM 1036 O O . MET A 1 130 ? -12.815 3.798 11.586 1.00 97.75 130 MET A O 1
ATOM 1040 N N . MET A 1 131 ? -12.501 5.658 10.356 1.00 95.81 131 MET A N 1
ATOM 1041 C CA . MET A 1 131 ? -12.039 6.457 11.493 1.00 95.81 131 MET A CA 1
ATOM 1042 C C . MET A 1 131 ? -13.098 6.573 12.591 1.00 95.81 131 MET A C 1
ATOM 1044 O O . MET A 1 131 ? -12.719 6.602 13.755 1.00 95.81 131 MET A O 1
ATOM 1048 N N . LEU A 1 132 ? -14.396 6.573 12.273 1.00 96.12 132 LEU A N 1
ATOM 1049 C CA . LEU A 1 132 ? -15.461 6.539 13.282 1.00 96.12 132 LEU A CA 1
ATOM 1050 C C . LEU A 1 132 ? -15.763 5.117 13.777 1.00 96.12 132 LEU A C 1
ATOM 1052 O O . LEU A 1 132 ? -15.916 4.893 14.978 1.00 96.12 132 LEU A O 1
ATOM 1056 N N . ALA A 1 133 ? -15.822 4.140 12.871 1.00 96.44 133 ALA A N 1
ATOM 1057 C CA . ALA A 1 133 ? -16.185 2.766 13.203 1.00 96.44 133 ALA A CA 1
ATOM 1058 C C . ALA A 1 133 ? -15.164 2.087 14.129 1.00 96.44 133 ALA A C 1
ATOM 1060 O O . ALA A 1 133 ? -15.557 1.316 15.006 1.00 96.44 133 ALA A O 1
ATOM 1061 N N . LEU A 1 134 ? -13.868 2.384 13.973 1.00 95.88 134 LEU A N 1
ATOM 1062 C CA . LEU A 1 134 ? -12.802 1.783 14.778 1.00 95.88 134 LEU A CA 1
ATOM 1063 C C . LEU A 1 134 ? -12.902 2.162 16.272 1.00 95.88 134 LEU A C 1
ATOM 1065 O O . LEU A 1 134 ? -13.060 1.246 17.082 1.00 95.88 134 LEU A O 1
ATOM 1069 N N . PRO A 1 135 ? -12.905 3.452 16.677 1.00 93.44 135 PRO A N 1
ATOM 1070 C CA . PRO A 1 135 ? -13.112 3.842 18.071 1.00 93.44 135 PRO A CA 1
ATOM 1071 C C . PRO A 1 135 ? -14.437 3.347 18.638 1.00 93.44 135 PRO A C 1
ATOM 1073 O O . PRO A 1 135 ? -14.457 2.844 19.758 1.00 93.44 135 PRO A O 1
ATOM 1076 N N . VAL A 1 136 ? -15.534 3.427 17.870 1.00 94.69 136 VAL A N 1
ATOM 1077 C CA . VAL A 1 136 ? -16.840 2.907 18.308 1.00 94.69 136 VAL A CA 1
ATOM 1078 C C . VAL A 1 136 ? -16.730 1.420 18.631 1.00 94.69 136 VAL A C 1
ATOM 1080 O O . VAL A 1 136 ? -17.174 0.985 19.693 1.00 94.69 136 VAL A O 1
ATOM 1083 N N . ARG A 1 137 ? -16.074 0.634 17.768 1.00 94.62 137 ARG A N 1
ATOM 1084 C CA . ARG A 1 137 ? -15.867 -0.794 18.012 1.00 94.62 137 ARG A CA 1
ATOM 1085 C C . ARG A 1 137 ? -15.000 -1.053 19.243 1.00 94.62 137 ARG A C 1
ATOM 1087 O O . ARG A 1 137 ? -15.298 -1.982 19.987 1.00 94.62 137 ARG A O 1
ATOM 1094 N N . MET A 1 138 ? -13.972 -0.242 19.468 1.00 92.62 138 MET A N 1
ATOM 1095 C CA . MET A 1 138 ? -13.084 -0.359 20.628 1.00 92.62 138 MET A CA 1
ATOM 1096 C C . MET A 1 138 ? -13.784 0.016 21.944 1.00 92.62 138 MET A C 1
ATOM 1098 O O . MET A 1 138 ? -13.555 -0.634 22.961 1.00 92.62 138 MET A O 1
ATOM 1102 N N . VAL A 1 139 ? -14.679 1.013 21.940 1.00 93.25 139 VAL A N 1
ATOM 1103 C CA . VAL A 1 139 ? -15.470 1.407 23.123 1.00 93.25 139 VAL A CA 1
ATOM 1104 C C . VAL A 1 139 ? -16.394 0.276 23.582 1.00 93.25 139 VAL A C 1
ATOM 1106 O O . VAL A 1 139 ? -16.579 0.082 24.783 1.00 93.25 139 VAL A O 1
ATOM 1109 N N . LEU A 1 140 ? -16.928 -0.524 22.651 1.00 91.81 140 LEU A N 1
ATOM 1110 C CA . LEU A 1 140 ? -17.777 -1.674 22.984 1.00 91.81 140 LEU A CA 1
ATOM 1111 C C . LEU A 1 140 ? -17.046 -2.753 23.802 1.00 91.81 140 LEU A C 1
ATOM 1113 O O . LEU A 1 140 ? -17.707 -3.507 24.515 1.00 91.81 140 LEU A O 1
ATOM 1117 N N . SER A 1 141 ? -15.710 -2.798 23.754 1.00 88.06 141 SER A N 1
ATOM 1118 C CA . SER A 1 141 ? -14.896 -3.689 24.590 1.00 88.06 141 SER A CA 1
ATOM 1119 C C . SER A 1 141 ? -14.822 -3.242 26.059 1.00 88.06 141 SER A C 1
ATOM 1121 O O . SER A 1 141 ? -14.327 -3.999 26.885 1.00 88.06 141 SER A O 1
ATOM 1123 N N . LYS A 1 142 ? -15.316 -2.039 26.403 1.00 89.00 142 LYS A N 1
ATOM 1124 C CA . LYS A 1 142 ? -15.352 -1.452 27.763 1.00 89.00 142 LYS A CA 1
ATOM 1125 C C . LYS A 1 142 ? -13.987 -1.291 28.457 1.00 89.00 142 LYS A C 1
ATOM 1127 O O . LYS A 1 142 ? -13.937 -0.998 29.647 1.00 89.00 142 LYS A O 1
ATOM 1132 N N . GLU A 1 143 ? -12.888 -1.407 27.713 1.00 88.81 143 GLU A N 1
ATOM 1133 C CA . GLU A 1 143 ? -11.519 -1.280 28.225 1.00 88.81 143 GLU A CA 1
ATOM 1134 C C . GLU A 1 143 ? -10.935 0.114 27.966 1.00 88.81 143 GLU A C 1
ATOM 1136 O O . GLU A 1 143 ? -10.559 0.466 26.841 1.00 88.81 143 GLU A O 1
ATOM 1141 N N . THR A 1 144 ? -10.818 0.915 29.027 1.00 87.88 144 THR A N 1
ATOM 1142 C CA . THR A 1 144 ? -10.372 2.317 28.943 1.00 87.88 144 THR A CA 1
ATOM 1143 C C . THR A 1 144 ? -8.849 2.474 28.926 1.00 87.88 144 THR A C 1
ATOM 1145 O O . THR A 1 144 ? -8.331 3.450 28.380 1.00 87.88 144 THR A O 1
ATOM 1148 N N . LYS A 1 145 ? -8.102 1.513 29.483 1.00 87.69 145 LYS A N 1
ATOM 1149 C CA . LYS A 1 145 ? -6.637 1.589 29.599 1.00 87.69 145 LYS A CA 1
ATOM 1150 C C . LYS A 1 145 ? -5.959 1.513 28.233 1.00 87.69 145 LYS A C 1
ATOM 1152 O O . LYS A 1 145 ? -6.084 0.506 27.545 1.00 87.69 145 LYS A O 1
ATOM 1157 N N . GLY A 1 146 ? -5.218 2.556 27.860 1.00 87.81 146 GLY A N 1
ATOM 1158 C CA . GLY A 1 146 ? -4.500 2.611 26.579 1.00 87.81 146 GLY A CA 1
ATOM 1159 C C . GLY A 1 146 ? -5.402 2.824 25.357 1.00 87.81 146 GLY A C 1
ATOM 1160 O O . GLY A 1 146 ? -4.934 2.695 24.233 1.00 87.81 146 GLY A O 1
ATOM 1161 N N . PHE A 1 147 ? -6.682 3.175 25.550 1.00 91.38 147 PHE A N 1
ATOM 1162 C CA . PHE A 1 147 ? -7.643 3.338 24.452 1.00 91.38 147 PHE A CA 1
ATOM 1163 C C . PHE A 1 147 ? -7.172 4.333 23.384 1.00 91.38 147 PHE A C 1
ATOM 1165 O O . PHE A 1 147 ? -7.190 4.010 22.201 1.00 91.38 147 PHE A O 1
ATOM 1172 N N . VAL A 1 148 ? -6.736 5.529 23.796 1.00 92.62 148 VAL A N 1
ATOM 1173 C CA . VAL A 1 148 ? -6.322 6.593 22.864 1.00 92.62 148 VAL A CA 1
ATOM 1174 C C . VAL A 1 148 ? -5.077 6.187 22.078 1.00 92.62 148 VAL A C 1
ATOM 1176 O O . VAL A 1 148 ? -5.008 6.445 20.879 1.00 92.62 148 VAL A O 1
ATOM 1179 N N . GLU A 1 149 ? -4.122 5.519 22.729 1.00 92.75 149 GLU A N 1
ATOM 1180 C CA . GLU A 1 149 ? -2.900 5.028 22.088 1.00 92.75 149 GLU A CA 1
ATOM 1181 C C . GLU A 1 149 ? -3.236 4.008 20.996 1.00 92.75 149 GLU A C 1
ATOM 1183 O O . GLU A 1 149 ? -2.892 4.214 19.830 1.00 92.75 149 GLU A O 1
ATOM 1188 N N . SER A 1 150 ? -3.983 2.958 21.345 1.00 92.50 150 SER A N 1
ATOM 1189 C CA . SER A 1 150 ? -4.351 1.914 20.392 1.00 92.50 150 SER A CA 1
ATOM 1190 C C . SER A 1 150 ? -5.255 2.441 19.276 1.00 92.50 150 SER A C 1
ATOM 1192 O O . SER A 1 150 ? -5.045 2.102 18.114 1.00 92.50 150 SER A O 1
ATOM 1194 N N . ALA A 1 151 ? -6.226 3.306 19.590 1.00 93.75 151 ALA A N 1
ATOM 1195 C CA . ALA A 1 151 ? -7.129 3.866 18.585 1.00 93.75 151 ALA A CA 1
ATOM 1196 C C . ALA A 1 151 ? -6.350 4.698 17.562 1.00 93.75 151 ALA A C 1
ATOM 1198 O O . ALA A 1 151 ? -6.520 4.505 16.358 1.00 93.75 151 ALA A O 1
ATOM 1199 N N . SER A 1 152 ? -5.435 5.545 18.043 1.00 94.44 152 SER A N 1
ATOM 1200 C CA . SER A 1 152 ? -4.588 6.379 17.191 1.00 94.44 152 SER A CA 1
ATOM 1201 C C . SER A 1 152 ? -3.682 5.529 16.301 1.00 94.44 152 SER A C 1
ATOM 1203 O O . SER A 1 152 ? -3.630 5.760 15.096 1.00 94.44 152 SER A O 1
ATOM 1205 N N . GLN A 1 153 ? -3.004 4.520 16.859 1.00 95.44 153 GLN A N 1
ATOM 1206 C CA . GLN A 1 153 ? -2.120 3.629 16.098 1.00 95.44 153 GLN A CA 1
ATOM 1207 C C . GLN A 1 153 ? -2.885 2.866 15.007 1.00 95.44 153 GLN A C 1
ATOM 1209 O O . GLN A 1 153 ? -2.472 2.851 13.849 1.00 95.44 153 GLN A O 1
ATOM 1214 N N . ILE A 1 154 ? -4.043 2.285 15.335 1.00 95.56 154 ILE A N 1
ATOM 1215 C CA . ILE A 1 154 ? -4.844 1.511 14.376 1.00 95.56 154 ILE A CA 1
ATOM 1216 C C . ILE A 1 154 ? -5.397 2.413 13.260 1.00 95.56 154 ILE A C 1
ATOM 1218 O O . ILE A 1 154 ? -5.316 2.049 12.084 1.00 95.56 154 ILE A O 1
ATOM 1222 N N . GLN A 1 155 ? -5.928 3.593 13.603 1.00 96.12 155 GLN A N 1
ATOM 1223 C CA . GLN A 1 155 ? -6.435 4.557 12.620 1.00 96.12 155 GLN A CA 1
ATOM 1224 C C . GLN A 1 155 ? -5.324 5.060 11.690 1.00 96.12 155 GLN A C 1
ATOM 1226 O O . GLN A 1 155 ? -5.506 5.067 10.472 1.00 96.12 155 GLN A O 1
ATOM 1231 N N . TRP A 1 156 ? -4.165 5.440 12.236 1.00 95.62 156 TRP A N 1
ATOM 1232 C CA . TRP A 1 156 ? -3.033 5.911 11.435 1.00 95.62 156 TRP A CA 1
ATOM 1233 C C . TRP A 1 156 ? -2.430 4.812 10.566 1.00 95.62 156 TRP A C 1
ATOM 1235 O O . TRP A 1 156 ? -2.114 5.070 9.405 1.00 95.62 156 TRP A O 1
ATOM 1245 N N . GLY A 1 157 ? -2.341 3.582 11.075 1.00 96.50 157 GLY A N 1
ATOM 1246 C CA . GLY A 1 157 ? -1.942 2.426 10.276 1.00 96.50 157 GLY A CA 1
ATOM 1247 C C . GLY A 1 157 ? -2.845 2.236 9.062 1.00 96.50 157 GLY A C 1
ATOM 1248 O O . GLY A 1 157 ? -2.362 2.128 7.935 1.00 96.50 157 GLY A O 1
ATOM 1249 N N . LEU A 1 158 ? -4.164 2.286 9.268 1.00 97.62 158 LEU A N 1
ATOM 1250 C CA . LEU A 1 158 ? -5.129 2.172 8.176 1.00 97.62 158 LEU A CA 1
ATOM 1251 C C . LEU A 1 158 ? -4.996 3.331 7.166 1.00 97.62 158 LEU A C 1
ATOM 1253 O O . LEU A 1 158 ? -5.061 3.105 5.956 1.00 97.62 158 LEU A O 1
ATOM 1257 N N . MET A 1 159 ? -4.760 4.556 7.644 1.00 97.69 159 MET A N 1
ATOM 1258 C CA . MET A 1 159 ? -4.546 5.725 6.785 1.00 97.69 159 MET A CA 1
ATOM 1259 C C . MET A 1 159 ? -3.278 5.610 5.925 1.00 97.69 159 MET A C 1
ATOM 1261 O O . MET A 1 159 ? -3.308 5.896 4.730 1.00 97.69 159 MET A O 1
ATOM 1265 N N . ILE A 1 160 ? -2.157 5.172 6.493 1.00 96.50 160 ILE A N 1
ATOM 1266 C CA . ILE A 1 160 ? -0.882 5.121 5.763 1.00 96.50 160 ILE A CA 1
ATOM 1267 C C . ILE A 1 160 ? -0.847 3.903 4.829 1.00 96.50 160 ILE A C 1
ATOM 1269 O O . ILE A 1 160 ? -0.637 4.047 3.624 1.00 96.50 160 ILE A O 1
ATOM 1273 N N . PHE A 1 161 ? -1.095 2.704 5.361 1.00 97.50 161 PHE A N 1
ATOM 1274 C CA . PHE A 1 161 ? -0.838 1.452 4.640 1.00 97.50 161 PHE A CA 1
ATOM 1275 C C . PHE A 1 161 ? -1.987 1.006 3.733 1.00 97.50 161 PHE A C 1
ATOM 1277 O O . PHE A 1 161 ? -1.769 0.244 2.790 1.00 97.50 161 PHE A O 1
ATOM 1284 N N . VAL A 1 162 ? -3.210 1.482 3.973 1.00 97.94 162 VAL A N 1
ATOM 1285 C CA . VAL A 1 162 ? -4.369 1.119 3.146 1.00 97.94 162 VAL A CA 1
ATOM 1286 C C . VAL A 1 162 ? -4.840 2.314 2.337 1.00 97.94 162 VAL A C 1
ATOM 1288 O O . VAL A 1 162 ? -4.814 2.251 1.110 1.00 97.94 162 VAL A O 1
ATOM 1291 N N . PHE A 1 163 ? -5.207 3.422 2.986 1.00 97.81 163 PHE A N 1
ATOM 1292 C CA . PHE A 1 163 ? -5.682 4.603 2.264 1.00 97.81 163 PHE A CA 1
ATOM 1293 C C . PHE A 1 163 ? -4.590 5.173 1.349 1.00 97.81 163 PHE A C 1
ATOM 1295 O O . PHE A 1 163 ? -4.831 5.287 0.148 1.00 97.81 163 PHE A O 1
ATOM 1302 N N . GLY A 1 164 ? -3.374 5.411 1.851 1.00 96.31 164 GLY A N 1
ATOM 1303 C CA . GLY A 1 164 ? -2.246 5.908 1.051 1.00 96.31 164 GLY A CA 1
ATOM 1304 C C . GLY A 1 164 ? -1.922 5.033 -0.167 1.00 96.31 164 GLY A C 1
ATOM 1305 O O . GLY A 1 164 ? -1.956 5.511 -1.301 1.00 96.31 164 GLY A O 1
ATOM 1306 N N . LEU A 1 165 ? -1.696 3.731 0.036 1.00 95.88 165 LEU A N 1
ATOM 1307 C CA . LEU A 1 165 ? -1.404 2.803 -1.070 1.00 95.88 165 LEU A CA 1
ATOM 1308 C C . LEU A 1 165 ? -2.572 2.669 -2.061 1.00 95.88 165 LEU A C 1
ATOM 1310 O O . LEU A 1 165 ? -2.350 2.585 -3.270 1.00 95.88 165 LEU A O 1
ATOM 1314 N N . SER A 1 166 ? -3.821 2.728 -1.590 1.00 96.50 166 SER A N 1
ATOM 1315 C CA . SER A 1 166 ? -4.989 2.671 -2.476 1.00 96.50 166 SER A CA 1
ATOM 1316 C C . SER A 1 166 ? -5.094 3.877 -3.423 1.00 96.50 166 SER A C 1
ATOM 1318 O O . SER A 1 166 ? -5.656 3.737 -4.506 1.00 96.50 166 SER A O 1
ATOM 1320 N N . HIS A 1 167 ? -4.492 5.032 -3.096 1.00 95.25 167 HIS A N 1
ATOM 1321 C CA . HIS A 1 167 ? -4.408 6.170 -4.027 1.00 95.25 167 HIS A CA 1
ATOM 1322 C C . HIS A 1 167 ? -3.491 5.871 -5.207 1.00 95.25 167 HIS A C 1
ATOM 1324 O O . HIS A 1 167 ? -3.821 6.224 -6.338 1.00 95.25 167 HIS A O 1
ATOM 1330 N N . MET A 1 168 ? -2.380 5.167 -4.972 1.00 93.06 168 MET A N 1
ATOM 1331 C CA . MET A 1 168 ? -1.522 4.697 -6.062 1.00 93.06 168 MET A CA 1
ATOM 1332 C C . MET A 1 168 ? -2.292 3.751 -6.984 1.00 93.06 168 MET A C 1
ATOM 1334 O O . MET A 1 168 ? -2.199 3.854 -8.204 1.00 93.06 168 MET A O 1
ATOM 1338 N N . ALA A 1 169 ? -3.103 2.864 -6.409 1.00 93.50 169 ALA A N 1
ATOM 1339 C CA . ALA A 1 169 ? -3.948 1.955 -7.171 1.00 93.50 169 ALA A CA 1
ATOM 1340 C C . ALA A 1 169 ? -5.046 2.698 -7.954 1.00 93.50 169 ALA A C 1
ATOM 1342 O O . ALA A 1 169 ? -5.324 2.357 -9.103 1.00 93.50 169 ALA A O 1
ATOM 1343 N N . TYR A 1 170 ? -5.631 3.747 -7.368 1.00 93.31 170 TYR A N 1
ATOM 1344 C CA . TYR A 1 170 ? -6.649 4.572 -8.014 1.00 93.31 170 TYR A CA 1
ATOM 1345 C C . TYR A 1 170 ? -6.124 5.267 -9.277 1.00 93.31 170 TYR A C 1
ATOM 1347 O O . TYR A 1 170 ? -6.858 5.361 -10.262 1.00 93.31 170 TYR A O 1
ATOM 1355 N N . LEU A 1 171 ? -4.842 5.663 -9.314 1.00 90.88 171 LEU A N 1
ATOM 1356 C CA . LEU A 1 171 ? -4.225 6.243 -10.515 1.00 90.88 171 LEU A CA 1
ATOM 1357 C C . LEU A 1 171 ? -4.406 5.357 -11.757 1.00 90.88 171 LEU A C 1
ATOM 1359 O O . LEU A 1 171 ? -4.571 5.889 -12.847 1.00 90.88 171 LEU A O 1
ATOM 1363 N N . LEU A 1 172 ? -4.458 4.027 -11.610 1.00 88.88 172 LEU A N 1
ATOM 1364 C CA . LEU A 1 172 ? -4.657 3.080 -12.719 1.00 88.88 172 LEU A CA 1
ATOM 1365 C C . LEU A 1 172 ? -6.000 3.244 -13.443 1.00 88.88 172 LEU A C 1
ATOM 1367 O O . LEU A 1 172 ? -6.141 2.790 -14.581 1.00 88.88 172 LEU A O 1
ATOM 1371 N N . THR A 1 173 ? -6.986 3.841 -12.773 1.00 87.81 173 THR A N 1
ATOM 1372 C CA . THR A 1 173 ? -8.336 4.072 -13.304 1.00 87.81 173 THR A CA 1
ATOM 1373 C C . THR A 1 173 ? -8.469 5.390 -14.057 1.00 87.81 173 THR A C 1
ATOM 1375 O O . THR A 1 173 ? -9.481 5.605 -14.723 1.00 87.81 173 THR A O 1
ATOM 1378 N N . LEU A 1 174 ? -7.458 6.262 -13.982 1.00 86.75 174 LEU A N 1
ATOM 1379 C CA . LEU A 1 174 ? -7.506 7.560 -14.640 1.00 86.75 174 LEU A CA 1
ATOM 1380 C C . LEU A 1 174 ? -7.506 7.405 -16.170 1.00 86.75 174 LEU A C 1
ATOM 1382 O O . LEU A 1 174 ? -6.722 6.610 -16.709 1.00 86.75 174 LEU A O 1
ATOM 1386 N N . PRO A 1 175 ? -8.357 8.176 -16.874 1.00 82.38 175 PRO A N 1
ATOM 1387 C CA . PRO A 1 175 ? -8.397 8.167 -18.327 1.00 82.38 175 PRO A CA 1
ATOM 1388 C C . PRO A 1 175 ? -7.100 8.731 -18.920 1.00 82.38 175 PRO A C 1
ATOM 1390 O O . PRO A 1 175 ? -6.316 9.411 -18.255 1.00 82.38 175 PRO A O 1
ATOM 1393 N N . THR A 1 176 ? -6.878 8.448 -20.199 1.00 80.50 176 THR A N 1
ATOM 1394 C CA . THR A 1 176 ? -5.795 9.056 -20.977 1.00 80.50 176 THR A CA 1
ATOM 1395 C C . THR A 1 176 ? -6.009 10.562 -21.107 1.00 80.50 176 THR A C 1
ATOM 1397 O O . THR A 1 176 ? -7.133 11.020 -21.321 1.00 80.50 176 THR A O 1
ATOM 1400 N N . ILE A 1 177 ? -4.931 11.335 -20.978 1.00 75.62 177 ILE A N 1
ATOM 1401 C CA . ILE A 1 177 ? -4.984 12.799 -21.052 1.00 75.62 177 ILE A CA 1
ATOM 1402 C C . ILE A 1 177 ? -4.722 13.236 -22.502 1.00 75.62 177 ILE A C 1
ATOM 1404 O O . ILE A 1 177 ? -3.584 13.196 -22.972 1.00 75.62 177 ILE A O 1
ATOM 1408 N N . GLY A 1 178 ? -5.775 13.675 -23.200 1.00 71.88 178 GLY A N 1
ATOM 1409 C CA . GLY A 1 178 ? -5.706 14.154 -24.590 1.00 71.88 178 GLY A CA 1
ATOM 1410 C C . GLY A 1 178 ? -5.221 13.090 -25.586 1.00 71.88 178 GLY A C 1
ATOM 1411 O O . GLY A 1 178 ? -5.397 11.897 -25.356 1.00 71.88 178 GLY A O 1
ATOM 1412 N N . ASP A 1 179 ? -4.559 13.526 -26.664 1.00 63.53 179 ASP A N 1
ATOM 1413 C CA . ASP A 1 179 ? -3.939 12.650 -27.683 1.00 63.53 179 ASP A CA 1
ATOM 1414 C C . ASP A 1 179 ? -2.601 12.029 -27.234 1.00 63.53 179 ASP A C 1
ATOM 1416 O O . ASP A 1 179 ? -1.893 11.381 -28.008 1.00 63.53 179 ASP A O 1
ATOM 1420 N N . SER A 1 180 ? -2.211 12.229 -25.973 1.00 64.94 180 SER A N 1
ATOM 1421 C CA . SER A 1 180 ? -0.976 11.657 -25.444 1.00 64.94 180 SER A CA 1
ATOM 1422 C C . SER A 1 180 ? -1.204 10.205 -25.029 1.00 64.94 180 SER A C 1
ATOM 1424 O O . SER A 1 180 ? -2.143 9.892 -24.303 1.00 64.94 180 SER A O 1
ATOM 1426 N N . ALA A 1 181 ? -0.271 9.311 -25.365 1.00 70.25 181 ALA A N 1
ATOM 1427 C CA . ALA A 1 181 ? -0.272 7.914 -24.906 1.00 70.25 181 ALA A CA 1
ATOM 1428 C C . ALA A 1 181 ? -0.004 7.749 -23.384 1.00 70.25 181 ALA A C 1
ATOM 1430 O O . ALA A 1 181 ? 0.335 6.660 -22.911 1.00 70.25 181 ALA A O 1
ATOM 1431 N N . VAL A 1 182 ? -0.109 8.834 -22.609 1.00 77.12 182 VAL A N 1
ATOM 1432 C CA . VAL A 1 182 ? 0.063 8.872 -21.155 1.00 77.12 182 VAL A CA 1
ATOM 1433 C C . VAL A 1 182 ? -1.256 8.472 -20.504 1.00 77.12 182 VAL A C 1
ATOM 1435 O O . VAL A 1 182 ? -2.289 9.111 -20.698 1.00 77.12 182 VAL A O 1
ATOM 1438 N N . ASN A 1 183 ? -1.212 7.397 -19.725 1.00 83.50 183 ASN A N 1
ATOM 1439 C CA . ASN A 1 183 ? -2.361 6.841 -19.024 1.00 83.50 183 ASN A CA 1
ATOM 1440 C C . ASN A 1 183 ? -2.078 6.735 -17.518 1.00 83.50 183 ASN A C 1
ATOM 1442 O O . ASN A 1 183 ? -0.963 6.990 -17.051 1.00 83.50 183 ASN A O 1
ATOM 1446 N N . GLY A 1 184 ? -3.083 6.290 -16.763 1.00 84.62 184 GLY A N 1
ATOM 1447 C CA . GLY A 1 184 ? -2.966 6.041 -15.329 1.00 84.62 184 GLY A CA 1
ATOM 1448 C C . GLY A 1 184 ? -1.799 5.135 -14.915 1.00 84.62 184 GLY A C 1
ATOM 1449 O O . GLY A 1 184 ? -1.161 5.369 -13.892 1.00 84.62 184 GLY A O 1
ATOM 1450 N N . ARG A 1 185 ? -1.444 4.134 -15.733 1.00 85.06 185 ARG A N 1
ATOM 1451 C CA . ARG A 1 185 ? -0.306 3.235 -15.456 1.00 85.06 185 ARG A CA 1
ATOM 1452 C C . ARG A 1 185 ? 1.029 3.964 -15.549 1.00 85.06 185 ARG A C 1
ATOM 1454 O O . ARG A 1 185 ? 1.900 3.735 -14.715 1.00 85.06 185 ARG A O 1
ATOM 1461 N N . THR A 1 186 ? 1.182 4.857 -16.524 1.00 85.31 186 THR A N 1
ATOM 1462 C CA . THR A 1 186 ? 2.382 5.691 -16.662 1.00 85.31 186 THR A CA 1
ATOM 1463 C C . THR A 1 186 ? 2.562 6.603 -15.446 1.00 85.31 186 THR A C 1
ATOM 1465 O O . THR A 1 186 ? 3.685 6.771 -14.987 1.00 85.31 186 THR A O 1
ATOM 1468 N N . LEU A 1 187 ? 1.475 7.131 -14.866 1.00 87.94 187 LEU A N 1
ATOM 1469 C CA . LEU A 1 187 ? 1.542 7.931 -13.633 1.00 87.94 187 LEU A CA 1
ATOM 1470 C C . LEU A 1 187 ? 2.015 7.111 -12.428 1.00 87.94 187 LEU A C 1
ATOM 1472 O O . LEU A 1 187 ? 2.819 7.594 -11.634 1.00 87.94 187 LEU A O 1
ATOM 1476 N N . VAL A 1 188 ? 1.562 5.861 -12.308 1.00 89.69 188 VAL A N 1
ATOM 1477 C CA . VAL A 1 188 ? 2.037 4.955 -11.252 1.00 89.69 188 VAL A CA 1
ATOM 1478 C C . VAL A 1 188 ? 3.526 4.653 -11.415 1.00 89.69 188 VAL A C 1
ATOM 1480 O O . VAL A 1 188 ? 4.275 4.724 -10.444 1.00 89.69 188 VAL A O 1
ATOM 1483 N N . LEU A 1 189 ? 3.970 4.357 -12.640 1.00 86.25 189 LEU A N 1
ATOM 1484 C CA . LEU A 1 189 ? 5.387 4.122 -12.930 1.00 86.25 189 LEU A CA 1
ATOM 1485 C C . LEU A 1 189 ? 6.240 5.360 -12.654 1.00 86.25 189 LEU A C 1
ATOM 1487 O O . LEU A 1 189 ? 7.319 5.232 -12.084 1.00 86.25 189 LEU A O 1
ATOM 1491 N N . PHE A 1 190 ? 5.746 6.545 -13.010 1.00 86.94 190 PHE A N 1
ATOM 1492 C CA . PHE A 1 190 ? 6.402 7.807 -12.696 1.00 86.94 190 PHE A CA 1
ATOM 1493 C C . PHE A 1 190 ? 6.576 7.993 -11.188 1.00 86.94 190 PHE A C 1
ATOM 1495 O O . PHE A 1 190 ? 7.682 8.272 -10.733 1.00 86.94 190 PHE A O 1
ATOM 1502 N N . LEU A 1 191 ? 5.503 7.802 -10.415 1.00 90.00 191 LEU A N 1
ATOM 1503 C CA . LEU A 1 191 ? 5.533 7.948 -8.962 1.00 90.00 191 LEU A CA 1
ATOM 1504 C C . LEU A 1 191 ? 6.568 7.012 -8.332 1.00 90.00 191 LEU A C 1
ATOM 1506 O O . LEU A 1 191 ? 7.411 7.465 -7.562 1.00 90.00 191 LEU A O 1
ATOM 1510 N N . VAL A 1 192 ? 6.537 5.726 -8.691 1.00 88.12 192 VAL A N 1
ATOM 1511 C CA . VAL A 1 192 ? 7.500 4.746 -8.168 1.00 88.12 192 VAL A CA 1
ATOM 1512 C C . VAL A 1 192 ? 8.919 5.092 -8.596 1.00 88.12 192 VAL A C 1
ATOM 1514 O O . VAL A 1 192 ? 9.815 5.088 -7.763 1.00 88.12 192 VAL A O 1
ATOM 1517 N N . PHE A 1 193 ? 9.128 5.476 -9.855 1.00 85.38 193 PHE A N 1
ATOM 1518 C CA . PHE A 1 193 ? 10.445 5.886 -10.329 1.00 85.38 193 PHE A CA 1
ATOM 1519 C C . PHE A 1 193 ? 11.016 7.063 -9.528 1.00 85.38 193 PHE A C 1
ATOM 1521 O O . PHE A 1 193 ? 12.181 7.027 -9.144 1.00 85.38 193 PHE A O 1
ATOM 1528 N N . VAL A 1 194 ? 10.211 8.089 -9.241 1.00 89.62 194 VAL A N 1
ATOM 1529 C CA . VAL A 1 194 ? 10.655 9.248 -8.451 1.00 89.62 194 VAL A CA 1
ATOM 1530 C C . VAL A 1 194 ? 11.014 8.844 -7.019 1.00 89.62 194 VAL A C 1
ATOM 1532 O O . VAL A 1 194 ? 12.030 9.305 -6.499 1.00 89.62 194 VAL A O 1
ATOM 1535 N N . VAL A 1 195 ? 10.223 7.967 -6.395 1.00 88.44 195 VAL A N 1
ATOM 1536 C CA . VAL A 1 195 ? 10.495 7.464 -5.039 1.00 88.44 195 VAL A CA 1
ATOM 1537 C C . VAL A 1 195 ? 11.792 6.653 -5.001 1.00 88.44 195 VAL A C 1
ATOM 1539 O O . VAL A 1 195 ? 12.649 6.919 -4.162 1.00 88.44 195 VAL A O 1
ATOM 1542 N N . GLU A 1 196 ? 11.981 5.727 -5.940 1.00 82.06 196 GLU A N 1
ATOM 1543 C CA . GLU A 1 196 ? 13.197 4.908 -6.034 1.00 82.06 196 GLU A CA 1
ATOM 1544 C C . GLU A 1 196 ? 14.437 5.766 -6.316 1.00 82.06 196 GLU A C 1
ATOM 1546 O O . GLU A 1 196 ? 15.475 5.594 -5.684 1.00 82.06 196 GLU A O 1
ATOM 1551 N N . MET A 1 197 ? 14.331 6.753 -7.213 1.00 81.00 197 MET A N 1
ATOM 1552 C CA . MET A 1 197 ? 15.428 7.691 -7.469 1.00 81.00 197 MET A CA 1
ATOM 1553 C C . MET A 1 197 ? 15.771 8.527 -6.235 1.00 81.00 197 MET A C 1
ATOM 1555 O O . MET A 1 197 ? 16.945 8.804 -6.005 1.00 81.00 197 MET A O 1
ATOM 1559 N N . SER A 1 198 ? 14.777 8.914 -5.431 1.00 85.25 198 SER A N 1
ATOM 1560 C CA . SER A 1 198 ? 15.032 9.592 -4.160 1.00 85.25 198 SER A CA 1
ATOM 1561 C C . SER A 1 198 ? 15.796 8.694 -3.189 1.00 85.25 198 SER A C 1
ATOM 1563 O O . SER A 1 198 ? 16.701 9.192 -2.528 1.00 85.25 198 SER A O 1
ATOM 1565 N N . ASP A 1 199 ? 15.465 7.401 -3.106 1.00 77.25 199 ASP A N 1
ATOM 1566 C CA . ASP A 1 199 ? 16.214 6.456 -2.270 1.00 77.25 199 ASP A CA 1
ATOM 1567 C C . ASP A 1 199 ? 17.656 6.329 -2.782 1.00 77.25 199 ASP A C 1
ATOM 1569 O O . ASP A 1 199 ? 18.585 6.503 -2.010 1.00 77.25 199 ASP A O 1
ATOM 1573 N N . VAL A 1 200 ? 17.873 6.161 -4.093 1.00 75.06 200 VAL A N 1
ATOM 1574 C CA . VAL A 1 200 ? 19.225 6.088 -4.689 1.00 75.06 200 VAL A CA 1
ATOM 1575 C C . VAL A 1 200 ? 20.069 7.326 -4.373 1.00 75.06 200 VAL A C 1
ATOM 1577 O O . VAL A 1 200 ? 21.243 7.188 -4.051 1.00 75.06 200 VAL A O 1
ATOM 1580 N N . LEU A 1 201 ? 19.495 8.525 -4.503 1.00 77.75 201 LEU A N 1
ATOM 1581 C CA . LEU A 1 201 ? 20.221 9.792 -4.363 1.00 77.75 201 LEU A CA 1
ATOM 1582 C C . LEU A 1 201 ? 20.530 10.175 -2.909 1.00 77.75 201 LEU A C 1
ATOM 1584 O O . LEU A 1 201 ? 21.354 11.059 -2.687 1.00 77.75 201 LEU A O 1
ATOM 1588 N N . GLN A 1 202 ? 19.851 9.569 -1.932 1.00 74.88 202 GLN A N 1
ATOM 1589 C CA . GLN A 1 202 ? 20.094 9.828 -0.509 1.00 74.88 202 GLN A CA 1
ATOM 1590 C C . GLN A 1 202 ? 21.316 9.080 0.047 1.00 74.88 202 GLN A C 1
ATOM 1592 O O . GLN A 1 202 ? 21.787 9.441 1.127 1.00 74.88 202 GLN A O 1
ATOM 1597 N N . TYR A 1 203 ? 21.822 8.072 -0.669 1.00 63.78 203 TYR A N 1
ATOM 1598 C CA . TYR A 1 203 ? 23.029 7.312 -0.315 1.00 63.78 203 TYR A CA 1
ATOM 1599 C C . TYR A 1 203 ? 24.272 7.840 -1.036 1.00 63.78 203 TYR A C 1
ATOM 1601 O O . TYR A 1 203 ? 25.356 7.802 -0.408 1.00 63.78 203 TYR A O 1
#

Secondary structure (DSSP, 8-state):
-HHHHTTS-HHHHHHHHHHHHHHHHHHHHHHHHHH-TTS--HHHHHHHHHHHHHHHHHHHHHHH-HHHHHHHHHHHHHHHHHHHHHHS---GGGHHHHHHHHHHHHHHHHHHHSSS--HHHHHHIIIIIIHHHHHHHHHTTT--TTHHHHHHHHHHHIIIIIIIHHHHHHHTTPPP-TTSS--HHHHHHHHHHHHHHHHHHH-

Radius of gyration: 21.03 Å; chains: 1; bounding box: 57×23×64 Å